Protein AF-A0A371ASP7-F1 (afdb_monomer_lite)

pLDDT: mean 71.36, std 21.71, range [29.47, 98.19]

Radius of gyration: 60.63 Å; chains: 1; bounding box: 135×44×176 Å

Secondary structure (DSSP, 8-state):
-HHHHHHHHHHHHHHHHHSPBGGG-SS-B---HHHHHHHHHHHHHHHHHHHHHHHHHHHHHHHHHHHHHHHHHHHHHHHHHHHHHHHHHHHHHHHHHHHHHHHHHHHHHHHHHHHHHHHHHHHHHHHHHHHHHHHHHHHHHHHHHHHHHHHHHHHHHHHHHHHHHHHHHHHTTSSS-----------------PPP-----------------------HHHHHHHHHHHHHHHHHS-----PPPTT-PPPGGG--HHHHHHHHHHHTS---THHHHHHHHHHHHHHHHHHHH----

Structure (mmCIF, N/CA/C/O backbone):
data_AF-A0A371ASP7-F1
#
_entry.id   AF-A0A371ASP7-F1
#
loop_
_atom_site.group_PDB
_atom_site.id
_atom_site.type_symbol
_atom_site.label_atom_id
_atom_site.label_alt_id
_atom_site.label_comp_id
_atom_site.label_asym_id
_atom_site.label_entity_id
_atom_site.label_seq_id
_atom_site.pdbx_PDB_ins_code
_atom_site.Cartn_x
_atom_site.Cartn_y
_atom_site.Cartn_z
_atom_site.occupancy
_atom_site.B_iso_or_equiv
_atom_site.auth_seq_id
_atom_site.auth_comp_id
_atom_site.auth_asym_id
_atom_site.auth_atom_id
_atom_site.pdbx_PDB_model_num
ATOM 1 N N . MET A 1 1 ? -36.575 -12.597 38.438 1.00 57.78 1 MET A N 1
ATOM 2 C CA . MET A 1 1 ? -35.796 -11.979 39.546 1.00 57.78 1 MET A CA 1
ATOM 3 C C . MET A 1 1 ? -36.357 -10.659 40.090 1.00 57.78 1 MET A C 1
ATOM 5 O O . MET A 1 1 ? -36.317 -10.536 41.307 1.00 57.78 1 MET A O 1
ATOM 9 N N . PRO A 1 2 ? -36.974 -9.731 39.322 1.00 66.88 2 PRO A N 1
ATOM 10 C CA . PRO A 1 2 ? -37.851 -8.714 39.938 1.00 66.88 2 PRO A CA 1
ATOM 11 C C . PRO A 1 2 ? -39.080 -9.347 40.616 1.00 66.88 2 PRO A C 1
ATOM 13 O O . PRO A 1 2 ? -39.590 -8.828 41.601 1.00 66.88 2 PRO A O 1
ATOM 16 N N . GLU A 1 3 ? -39.476 -10.537 40.158 1.00 78.06 3 GLU A N 1
ATOM 17 C CA . GLU A 1 3 ? -40.608 -11.302 40.686 1.00 78.06 3 GLU A CA 1
ATOM 18 C C . GLU A 1 3 ? -40.523 -11.605 42.187 1.00 78.06 3 GLU A C 1
ATOM 20 O O . GLU A 1 3 ? -41.560 -11.633 42.833 1.00 78.06 3 GLU A O 1
ATOM 25 N N . LYS A 1 4 ? -39.334 -11.821 42.776 1.00 83.94 4 LYS A N 1
ATOM 26 C CA . LYS A 1 4 ? -39.216 -12.083 44.227 1.00 83.94 4 LYS A CA 1
ATOM 27 C C . LYS A 1 4 ? -39.553 -10.836 45.046 1.00 83.94 4 LYS A C 1
ATOM 29 O O . LYS A 1 4 ? -40.352 -10.910 45.975 1.00 83.94 4 LYS A O 1
ATOM 34 N N . ILE A 1 5 ? -38.974 -9.692 44.676 1.00 86.69 5 ILE A N 1
ATOM 35 C CA . ILE A 1 5 ? -39.257 -8.398 45.313 1.00 86.69 5 ILE A CA 1
ATOM 36 C C . ILE A 1 5 ? -40.729 -8.033 45.101 1.00 86.69 5 ILE A C 1
ATOM 38 O O . ILE A 1 5 ? -41.408 -7.641 46.045 1.00 86.69 5 ILE A O 1
ATOM 42 N N . GLU A 1 6 ? -41.253 -8.236 43.894 1.00 86.94 6 GLU A N 1
ATOM 43 C CA . GLU A 1 6 ? -42.653 -7.983 43.553 1.00 86.94 6 GLU A CA 1
ATOM 44 C C . GLU A 1 6 ? -43.620 -8.885 44.340 1.00 86.94 6 GLU A C 1
ATOM 46 O O . GLU A 1 6 ? -44.624 -8.413 44.875 1.00 86.94 6 GLU A O 1
ATOM 51 N N . GLN A 1 7 ? -43.303 -10.174 44.486 1.00 88.31 7 GLN A N 1
ATOM 52 C CA . GLN A 1 7 ? -44.078 -11.114 45.300 1.00 88.31 7 GLN A CA 1
ATOM 53 C C . GLN A 1 7 ? -44.066 -10.731 46.783 1.00 88.31 7 GLN A C 1
ATOM 55 O O . GLN A 1 7 ? -45.097 -10.857 47.448 1.00 88.31 7 GLN A O 1
ATOM 60 N N . LEU A 1 8 ? -42.940 -10.238 47.304 1.00 88.56 8 LEU A N 1
ATOM 61 C CA . LEU A 1 8 ? -42.833 -9.750 48.681 1.00 88.56 8 LEU A CA 1
ATOM 62 C C . LEU A 1 8 ? -43.620 -8.455 48.887 1.00 88.56 8 LEU A C 1
ATOM 64 O O . LEU A 1 8 ? -44.383 -8.356 49.846 1.00 88.56 8 LEU A O 1
ATOM 68 N N . LEU A 1 9 ? -43.542 -7.510 47.948 1.00 88.12 9 LEU A N 1
ATOM 69 C CA . LEU A 1 9 ? -44.341 -6.283 47.981 1.00 88.12 9 LEU A CA 1
ATOM 70 C C . LEU A 1 9 ? -45.842 -6.596 47.938 1.00 88.12 9 LEU A C 1
ATOM 72 O O . LEU A 1 9 ? -46.629 -6.033 48.697 1.00 88.12 9 LEU A O 1
ATOM 76 N N . LYS A 1 10 ? -46.238 -7.563 47.104 1.00 89.81 10 LYS A N 1
ATOM 77 C CA . LYS A 1 10 ? -47.616 -8.054 47.021 1.00 89.81 10 LYS A CA 1
ATOM 78 C C . LYS A 1 10 ? -48.064 -8.724 48.320 1.00 89.81 10 LYS A C 1
ATOM 80 O O . LYS A 1 10 ? -49.198 -8.507 48.741 1.00 89.81 10 LYS A O 1
ATOM 85 N N . LYS A 1 11 ? -47.195 -9.496 48.985 1.00 88.06 11 LYS A N 1
ATOM 86 C CA . LYS A 1 11 ? -47.472 -10.065 50.316 1.00 88.06 11 LYS A CA 1
ATOM 87 C C . LYS A 1 11 ? -47.702 -8.970 51.357 1.00 88.06 11 LYS A C 1
ATOM 89 O O . LYS A 1 11 ? -48.696 -9.060 52.068 1.00 88.06 11 LYS A O 1
ATOM 94 N N . ILE A 1 12 ? -46.861 -7.931 51.402 1.00 88.94 12 ILE A N 1
ATOM 95 C CA . ILE A 1 12 ? -47.051 -6.773 52.298 1.00 88.94 12 ILE A CA 1
ATOM 96 C C . ILE A 1 12 ? -48.408 -6.117 52.031 1.00 88.94 12 ILE A C 1
ATOM 98 O O . ILE A 1 12 ? -49.178 -5.871 52.956 1.00 88.94 12 ILE A O 1
ATOM 102 N N . HIS A 1 13 ? -48.738 -5.895 50.758 1.00 88.00 13 HIS A N 1
ATOM 103 C CA . HIS A 1 13 ? -49.989 -5.251 50.370 1.00 88.00 13 HIS A CA 1
ATOM 104 C C . HIS A 1 13 ? -51.225 -6.073 50.773 1.00 88.00 13 HIS A C 1
ATOM 106 O O . HIS A 1 13 ? -52.194 -5.533 51.301 1.00 88.00 13 HIS A O 1
ATOM 112 N N . ILE A 1 14 ? -51.176 -7.396 50.589 1.00 89.38 14 ILE A N 1
ATOM 113 C CA . ILE A 1 14 ? -52.235 -8.313 51.035 1.00 89.38 14 ILE A CA 1
ATOM 114 C C . ILE A 1 14 ? -52.342 -8.326 52.563 1.00 89.38 14 ILE A C 1
ATOM 116 O O . ILE A 1 14 ? -53.444 -8.440 53.095 1.00 89.38 14 ILE A O 1
ATOM 120 N N . LEU A 1 15 ? -51.218 -8.221 53.269 1.00 87.38 15 LEU A N 1
ATOM 121 C CA . LEU A 1 15 ? -51.185 -8.235 54.726 1.00 87.38 15 LEU A CA 1
ATOM 122 C C . LEU A 1 15 ? -51.827 -6.967 55.307 1.00 87.38 15 LEU A C 1
ATOM 124 O O . LEU A 1 15 ? -52.641 -7.076 56.218 1.00 87.38 15 LEU A O 1
ATOM 128 N N . PHE A 1 16 ? -51.574 -5.803 54.702 1.00 86.12 16 PHE A N 1
ATOM 129 C CA . PHE A 1 16 ? -52.271 -4.553 55.032 1.00 86.12 16 PHE A CA 1
ATOM 130 C C . PHE A 1 16 ? -53.762 -4.575 54.672 1.00 86.12 16 PHE A C 1
ATOM 132 O O . PHE A 1 16 ? -54.584 -4.040 55.408 1.00 86.12 16 PHE A O 1
ATOM 139 N N . ALA A 1 17 ? -54.140 -5.231 53.573 1.00 85.25 17 ALA A N 1
ATOM 140 C CA . ALA A 1 17 ? -55.548 -5.370 53.195 1.00 85.25 17 ALA A CA 1
ATOM 141 C C . ALA A 1 17 ? -56.339 -6.312 54.124 1.00 85.25 17 ALA A C 1
ATOM 143 O O . ALA A 1 17 ? -57.562 -6.219 54.198 1.00 85.25 17 ALA A O 1
ATOM 144 N N . LYS A 1 18 ? -55.657 -7.244 54.803 1.00 84.12 18 LYS A N 1
ATOM 145 C CA . LYS A 1 18 ? -56.264 -8.220 55.722 1.00 84.12 18 LYS A CA 1
ATOM 146 C C . LYS A 1 18 ? -56.256 -7.788 57.189 1.00 84.12 18 LYS A C 1
ATOM 148 O O . LYS A 1 18 ? -56.928 -8.432 57.987 1.00 84.12 18 LYS A O 1
ATOM 153 N N . SER A 1 19 ? -55.478 -6.773 57.557 1.00 81.38 19 SER A N 1
ATOM 154 C CA . SER A 1 19 ? -55.403 -6.279 58.934 1.00 81.38 19 SER A CA 1
ATOM 155 C C . SER A 1 19 ? -56.654 -5.503 59.344 1.00 81.38 19 SER A C 1
ATOM 157 O O . SER A 1 19 ? -57.174 -4.698 58.574 1.00 81.38 19 SER A O 1
ATOM 159 N N . ASP A 1 20 ? -57.101 -5.716 60.582 1.00 79.06 20 ASP A N 1
ATOM 160 C CA . ASP A 1 20 ? -58.245 -5.007 61.154 1.00 79.06 20 ASP A CA 1
ATOM 161 C C . ASP A 1 20 ? -57.901 -3.544 61.463 1.00 79.06 20 ASP A C 1
ATOM 163 O O . ASP A 1 20 ? -56.790 -3.212 61.892 1.00 79.06 20 ASP A O 1
ATOM 167 N N . ARG A 1 21 ? -58.887 -2.663 61.275 1.00 79.44 21 ARG A N 1
ATOM 168 C CA . ARG A 1 21 ? -58.763 -1.236 61.592 1.00 79.44 21 ARG A CA 1
ATOM 169 C C . ARG A 1 21 ? -58.718 -1.014 63.100 1.00 79.44 21 ARG A C 1
ATOM 171 O O . ARG A 1 21 ? -59.520 -1.578 63.848 1.00 79.44 21 ARG A O 1
ATOM 178 N N . TYR A 1 22 ? -57.816 -0.151 63.548 1.00 77.88 22 TYR A N 1
ATOM 179 C CA . TYR A 1 22 ? -57.723 0.242 64.947 1.00 77.88 22 TYR A CA 1
ATOM 180 C C . TYR A 1 22 ? -58.855 1.214 65.300 1.00 77.88 22 TYR A C 1
ATOM 182 O O . TYR A 1 22 ? -59.011 2.257 64.673 1.00 77.88 22 TYR A O 1
ATOM 190 N N . MET A 1 23 ? -59.670 0.858 66.299 1.00 69.19 23 MET A N 1
ATOM 191 C CA . MET A 1 23 ? -60.718 1.716 66.878 1.00 69.19 23 MET A CA 1
ATOM 192 C C . MET A 1 23 ? -61.619 2.455 65.862 1.00 69.19 23 MET A C 1
ATOM 194 O O . MET A 1 23 ? -62.024 3.587 66.106 1.00 69.19 23 MET A O 1
ATOM 198 N N . ASN A 1 24 ? -61.972 1.813 64.740 1.00 67.94 24 ASN A N 1
ATOM 199 C CA . ASN A 1 24 ? -62.787 2.396 63.658 1.00 67.94 24 ASN A CA 1
ATOM 200 C C . ASN A 1 24 ? -62.211 3.669 63.001 1.00 67.94 24 ASN A C 1
ATOM 202 O O . ASN A 1 24 ? -62.929 4.327 62.247 1.00 67.94 24 ASN A O 1
ATOM 206 N N . SER A 1 25 ? -60.938 3.993 63.226 1.00 70.00 25 SER A N 1
ATOM 207 C CA . SER A 1 25 ? -60.223 4.985 62.42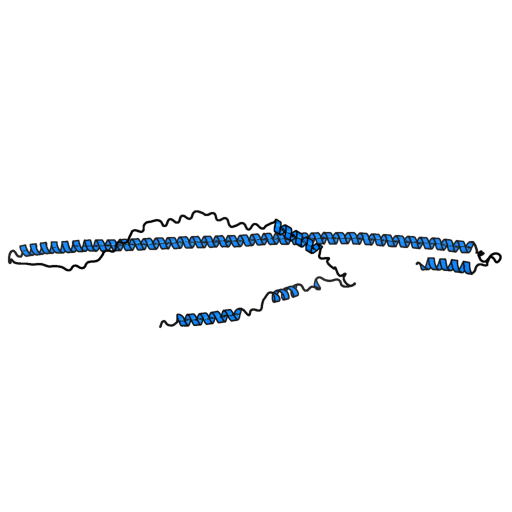4 1.00 70.00 25 SER A CA 1
ATOM 208 C C . SER A 1 25 ? -59.908 4.401 61.048 1.00 70.00 25 SER A C 1
ATOM 210 O O . SER A 1 25 ? -59.568 3.224 60.922 1.00 70.00 25 SER A O 1
ATOM 212 N N . GLU A 1 26 ? -60.044 5.213 60.003 1.00 70.69 26 GLU A N 1
ATOM 213 C CA . GLU A 1 26 ? -59.857 4.769 58.616 1.00 70.69 26 GLU A CA 1
ATOM 214 C C . GLU A 1 26 ? -58.367 4.620 58.240 1.00 70.69 26 GLU A C 1
ATOM 216 O O . GLU A 1 26 ? -58.039 3.817 57.371 1.00 70.69 26 GLU A O 1
ATOM 221 N N . ASP A 1 27 ? -57.470 5.296 58.973 1.00 77.50 27 ASP A N 1
ATOM 222 C CA . ASP A 1 27 ? -56.036 5.405 58.658 1.00 77.50 27 ASP A CA 1
ATOM 223 C C . ASP A 1 27 ? -55.110 4.471 59.468 1.00 77.50 27 ASP A C 1
ATOM 225 O O . ASP A 1 27 ? -53.927 4.343 59.147 1.00 77.50 27 ASP A O 1
ATOM 229 N N . GLU A 1 28 ? -55.604 3.808 60.520 1.00 80.12 28 GLU A N 1
ATOM 230 C CA . GLU A 1 28 ? -54.773 2.998 61.424 1.00 80.12 28 GLU A CA 1
ATOM 231 C C . GLU A 1 28 ? -55.129 1.507 61.346 1.00 80.12 28 GLU A C 1
ATOM 233 O O . GLU A 1 28 ? -56.284 1.114 61.522 1.00 80.12 28 GLU A O 1
ATOM 238 N N . ILE A 1 29 ? -54.122 0.656 61.118 1.00 81.50 29 ILE A N 1
ATOM 239 C CA . ILE A 1 29 ? -54.266 -0.802 60.967 1.00 81.50 29 ILE A CA 1
ATOM 240 C C . ILE A 1 29 ? -53.450 -1.567 62.014 1.00 81.50 29 ILE A C 1
ATOM 242 O O . ILE A 1 29 ? -52.305 -1.225 62.316 1.00 81.50 29 ILE A O 1
ATOM 246 N N . ILE A 1 30 ? -54.032 -2.638 62.558 1.00 82.88 30 ILE A N 1
ATOM 247 C CA . ILE A 1 30 ? -53.376 -3.514 63.534 1.00 82.88 30 ILE A CA 1
ATOM 248 C C . ILE A 1 30 ? -52.713 -4.670 62.792 1.00 82.88 30 ILE A C 1
ATOM 250 O O . ILE A 1 30 ? -53.382 -5.515 62.200 1.00 82.88 30 ILE A O 1
ATOM 254 N N . VAL A 1 31 ? -51.385 -4.740 62.864 1.00 84.81 31 VAL A N 1
ATOM 255 C CA . VAL A 1 31 ? -50.597 -5.758 62.163 1.00 84.81 31 VAL A CA 1
ATOM 256 C C . VAL A 1 31 ? -49.798 -6.614 63.147 1.00 84.81 31 VAL A C 1
ATOM 258 O O . VAL A 1 31 ? -49.255 -6.125 64.140 1.00 84.81 31 VAL A O 1
ATOM 261 N N . SER A 1 32 ? -49.682 -7.913 62.850 1.00 86.19 32 SER A N 1
ATOM 262 C CA . SER A 1 32 ? -48.799 -8.826 63.579 1.00 86.19 32 SER A CA 1
ATOM 263 C C . SER A 1 32 ? -47.340 -8.406 63.413 1.00 86.19 32 SER A C 1
ATOM 265 O O . SER A 1 32 ? -46.755 -8.518 62.334 1.00 86.19 32 SER A O 1
ATOM 267 N N . LYS A 1 33 ? -46.726 -7.965 64.516 1.00 86.31 33 LYS A N 1
ATOM 268 C CA . LYS A 1 33 ? -45.325 -7.527 64.550 1.00 86.31 33 LYS A CA 1
ATOM 269 C C . LYS A 1 33 ? -44.388 -8.575 63.934 1.00 86.31 33 LYS A C 1
ATOM 271 O O . LYS A 1 33 ? -43.585 -8.247 63.073 1.00 86.31 33 LYS A O 1
ATOM 276 N N . LYS A 1 34 ? -44.501 -9.840 64.349 1.00 88.50 34 LYS A N 1
ATOM 277 C CA . LYS A 1 34 ? -43.583 -10.909 63.916 1.00 88.50 34 LYS A CA 1
ATOM 278 C C . LYS A 1 34 ? -43.644 -11.163 62.410 1.00 88.50 34 LYS A C 1
ATOM 280 O O . LYS A 1 34 ? -42.604 -11.289 61.778 1.00 88.50 34 LYS A O 1
ATOM 285 N N . GLU A 1 35 ? -44.850 -11.206 61.857 1.00 85.25 35 GLU A N 1
ATOM 286 C CA . GLU A 1 35 ? -45.075 -11.513 60.443 1.00 85.25 35 GLU A CA 1
ATOM 287 C C . GLU A 1 35 ? -44.604 -10.364 59.542 1.00 85.25 35 GLU A C 1
ATOM 289 O O . GLU A 1 35 ? -43.934 -10.592 58.539 1.00 85.25 35 GLU A O 1
ATOM 294 N N . MET A 1 36 ? -44.849 -9.117 59.960 1.00 87.25 36 MET A N 1
ATOM 295 C CA . MET A 1 36 ? -44.370 -7.935 59.246 1.00 87.25 36 MET A CA 1
ATOM 296 C C . MET A 1 36 ? -42.840 -7.832 59.246 1.00 87.25 36 MET A C 1
ATOM 298 O O . MET A 1 36 ? -42.245 -7.584 58.201 1.00 87.25 36 MET A O 1
ATOM 302 N N . PHE A 1 37 ? -42.191 -8.052 60.397 1.00 89.06 37 PHE A N 1
ATOM 303 C CA . PHE A 1 37 ? -40.726 -8.014 60.482 1.00 89.06 37 PHE A CA 1
ATOM 304 C C . PHE A 1 37 ? -40.068 -9.109 59.637 1.00 89.06 37 PHE A C 1
ATOM 306 O O . PHE A 1 37 ? -39.070 -8.836 58.980 1.00 89.06 37 PHE A O 1
ATOM 313 N N . GLN A 1 38 ? -40.654 -10.307 59.595 1.00 90.69 38 GLN A N 1
ATOM 314 C CA . GLN A 1 38 ? -40.136 -11.407 58.785 1.00 90.69 38 GLN A CA 1
ATOM 315 C C . GLN A 1 38 ? -40.204 -11.100 57.280 1.00 90.69 38 GLN A C 1
ATOM 317 O O . GLN A 1 38 ? -39.237 -11.338 56.562 1.00 90.69 38 GLN A O 1
ATOM 322 N N . ILE A 1 39 ? -41.310 -10.514 56.806 1.00 89.25 39 ILE A N 1
ATOM 323 C CA . ILE A 1 39 ? -41.444 -10.107 55.397 1.00 89.25 39 ILE A CA 1
ATOM 324 C C . ILE A 1 39 ? -40.497 -8.945 55.064 1.00 89.25 39 ILE A C 1
ATOM 326 O O . ILE A 1 39 ? -39.946 -8.904 53.965 1.00 89.25 39 ILE A O 1
ATOM 330 N N . LEU A 1 40 ? -40.275 -8.016 56.000 1.00 88.50 40 LEU A N 1
ATOM 331 C CA . LEU A 1 40 ? -39.314 -6.924 55.815 1.00 88.50 40 LEU A CA 1
ATOM 332 C C . LEU A 1 40 ? -37.872 -7.431 55.699 1.00 88.50 40 LEU A C 1
ATOM 334 O O . LEU A 1 40 ? -37.105 -6.926 54.884 1.00 88.50 40 LEU A O 1
ATOM 338 N N . GLU A 1 41 ? -37.501 -8.413 56.518 1.00 90.88 41 GLU A N 1
ATOM 339 C CA . GLU A 1 41 ? -36.170 -9.021 56.501 1.00 90.88 41 GLU A CA 1
ATOM 340 C C . GLU A 1 41 ? -35.928 -9.787 55.192 1.00 90.88 41 GLU A C 1
ATOM 342 O O . GLU A 1 41 ? -34.886 -9.618 54.555 1.00 90.88 41 GLU A O 1
ATOM 347 N N . GLU A 1 42 ? -36.930 -10.541 54.728 1.00 89.69 42 GLU A N 1
ATOM 348 C CA . GLU A 1 42 ? -36.901 -11.235 53.436 1.00 89.69 42 GLU A CA 1
ATOM 349 C C . GLU A 1 42 ? -36.816 -10.245 52.257 1.00 89.69 42 GLU A C 1
ATOM 351 O O . GLU A 1 42 ? -36.064 -10.467 51.307 1.00 89.69 42 GLU A O 1
ATOM 356 N N . LEU A 1 43 ? -37.524 -9.110 52.340 1.00 90.62 43 LEU A N 1
ATOM 357 C CA . LEU A 1 43 ? -37.439 -8.028 51.355 1.00 90.62 43 LEU A CA 1
ATOM 358 C C . LEU A 1 43 ? -36.045 -7.396 51.324 1.00 90.62 43 LEU A C 1
ATOM 360 O O . LEU A 1 43 ? -35.513 -7.158 50.242 1.00 90.62 43 LEU A O 1
ATOM 364 N N . ASN A 1 44 ? -35.443 -7.149 52.487 1.00 90.81 44 ASN A N 1
ATOM 365 C CA . ASN A 1 44 ? -34.108 -6.567 52.568 1.00 90.81 44 ASN A CA 1
ATOM 366 C C . ASN A 1 44 ? -33.067 -7.487 51.909 1.00 90.81 44 ASN A C 1
ATOM 368 O O . ASN A 1 44 ? -32.265 -7.038 51.093 1.00 90.81 44 ASN A O 1
ATOM 372 N N . TYR A 1 45 ? -33.142 -8.795 52.174 1.00 90.88 45 TYR A N 1
ATOM 373 C CA . TYR A 1 45 ? -32.272 -9.782 51.531 1.00 90.88 45 TYR A CA 1
ATOM 374 C C . TYR A 1 45 ? -32.467 -9.831 50.007 1.00 90.88 45 TYR A C 1
ATOM 376 O O . TYR A 1 45 ? -31.492 -9.839 49.257 1.00 90.88 45 TYR A O 1
ATOM 384 N N . ALA A 1 46 ? -33.718 -9.798 49.537 1.00 89.69 46 ALA A N 1
ATOM 385 C CA . ALA A 1 46 ? -34.022 -9.789 48.108 1.00 89.69 46 ALA A CA 1
ATOM 386 C C . ALA A 1 46 ? -33.498 -8.527 47.393 1.00 89.69 46 ALA A C 1
ATOM 388 O O . ALA A 1 46 ? -33.068 -8.608 46.242 1.00 89.69 46 ALA A O 1
ATOM 389 N N . ILE A 1 47 ? -33.508 -7.370 48.065 1.00 89.38 47 ILE A N 1
ATOM 390 C CA . ILE A 1 47 ? -32.950 -6.121 47.529 1.00 89.38 47 ILE A CA 1
ATOM 391 C C . ILE A 1 47 ? -31.427 -6.220 47.393 1.00 89.38 47 ILE A C 1
ATOM 393 O O . ILE A 1 47 ? -30.903 -5.849 46.342 1.00 89.38 47 ILE A O 1
ATOM 397 N N . TYR A 1 48 ? -30.724 -6.754 48.396 1.00 90.62 48 TYR A N 1
ATOM 398 C CA . TYR A 1 48 ? -29.275 -6.961 48.304 1.00 90.62 48 TYR A CA 1
ATOM 399 C C . TYR A 1 48 ? -28.904 -7.954 47.196 1.00 90.62 48 TYR A C 1
ATOM 401 O O . TYR A 1 48 ? -28.021 -7.662 46.396 1.00 90.62 48 TYR A O 1
ATOM 409 N N . GLU A 1 49 ? -29.633 -9.070 47.067 1.00 89.75 49 GLU A N 1
ATOM 410 C CA . GLU A 1 49 ? -29.417 -10.052 45.991 1.00 89.75 49 GLU A CA 1
ATOM 411 C C . GLU A 1 49 ? -29.584 -9.416 44.594 1.00 89.75 49 GLU A C 1
ATOM 413 O O . GLU A 1 49 ? -28.804 -9.689 43.679 1.00 89.75 49 GLU A O 1
ATOM 418 N N . MET A 1 50 ? -30.574 -8.533 44.419 1.00 88.31 50 MET A N 1
ATOM 419 C CA . MET A 1 50 ? -30.770 -7.796 43.166 1.00 88.31 50 MET A CA 1
ATOM 420 C C . MET A 1 50 ? -29.651 -6.778 42.912 1.00 88.31 50 MET A C 1
ATOM 422 O O . MET A 1 50 ? -29.211 -6.628 41.770 1.00 88.31 50 MET A O 1
ATOM 426 N N . MET A 1 51 ? -29.209 -6.068 43.953 1.00 89.56 51 MET A N 1
ATOM 427 C CA . MET A 1 51 ? -28.160 -5.057 43.839 1.00 89.56 51 MET A CA 1
ATOM 428 C C . MET A 1 51 ? -26.826 -5.687 43.427 1.00 89.56 51 MET A C 1
ATOM 430 O O . MET A 1 51 ? -26.220 -5.217 42.466 1.00 89.56 51 MET A O 1
ATOM 434 N N . ASP A 1 52 ? -26.443 -6.801 44.055 1.00 90.25 52 ASP A N 1
ATOM 435 C CA . ASP A 1 52 ? -25.236 -7.558 43.706 1.00 90.25 52 ASP A CA 1
ATOM 436 C C . ASP A 1 52 ? -25.280 -8.038 42.249 1.00 90.25 52 ASP A C 1
ATOM 438 O O . ASP A 1 52 ? -24.314 -7.898 41.501 1.00 90.25 52 ASP A O 1
ATOM 442 N N . GLN A 1 53 ? -26.417 -8.570 41.787 1.00 86.69 53 GLN A N 1
ATOM 443 C CA . GLN A 1 53 ? -26.554 -9.018 40.396 1.00 86.69 53 GLN A CA 1
ATOM 444 C C . GLN A 1 53 ? -26.466 -7.866 39.391 1.00 86.69 53 GLN A C 1
ATOM 446 O O . GLN A 1 53 ? -25.891 -8.027 38.307 1.00 86.69 53 GLN A O 1
ATOM 451 N N . TYR A 1 54 ? -27.036 -6.710 39.730 1.00 89.94 54 TYR A N 1
ATOM 452 C CA . TYR A 1 54 ? -26.935 -5.514 38.904 1.00 89.94 54 TYR A CA 1
ATOM 453 C C . TYR A 1 54 ? -25.488 -5.022 38.826 1.00 89.94 54 TYR A C 1
ATOM 455 O O . TYR A 1 54 ? -25.002 -4.759 37.726 1.00 89.94 54 TYR A O 1
ATOM 463 N N . GLU A 1 55 ? -24.779 -4.973 39.955 1.00 90.56 55 GLU A N 1
ATOM 464 C CA . GLU A 1 55 ? -23.362 -4.610 39.999 1.00 90.56 55 GLU A CA 1
ATOM 465 C C . GLU A 1 55 ? -22.517 -5.585 39.169 1.00 90.56 55 GLU A C 1
ATOM 467 O O . GLU A 1 55 ? -21.772 -5.158 38.289 1.00 90.56 55 GLU A O 1
ATOM 472 N N . MET A 1 56 ? -22.726 -6.895 39.324 1.00 89.25 56 MET A N 1
ATOM 473 C CA . MET A 1 56 ? -22.037 -7.915 38.526 1.00 89.25 56 MET A CA 1
ATOM 474 C C . MET A 1 56 ? -22.307 -7.777 37.024 1.00 89.25 56 MET A C 1
ATOM 476 O O . MET A 1 56 ? -21.392 -7.910 36.207 1.00 89.25 56 MET A O 1
ATOM 480 N N . THR A 1 57 ? -23.550 -7.479 36.639 1.00 90.31 57 THR A N 1
ATOM 481 C CA . THR A 1 57 ? -23.917 -7.262 35.232 1.00 90.31 57 THR A CA 1
ATOM 482 C C . THR A 1 57 ? -23.254 -6.004 34.680 1.00 90.31 57 THR A C 1
ATOM 484 O O . THR A 1 57 ? -22.758 -6.017 33.551 1.00 90.31 57 THR A O 1
ATOM 487 N N . GLN A 1 58 ? -23.201 -4.927 35.467 1.00 92.19 58 GLN A N 1
ATOM 488 C CA . GLN A 1 58 ? -22.563 -3.683 35.049 1.00 92.19 58 GLN A CA 1
ATOM 489 C C . GLN A 1 58 ? -21.049 -3.826 34.932 1.00 92.19 58 GLN A C 1
ATOM 491 O O . GLN A 1 58 ? -20.499 -3.438 33.906 1.00 92.19 58 GLN A O 1
ATOM 496 N N . VAL A 1 59 ? -20.393 -4.478 35.892 1.00 92.25 59 VAL A N 1
ATOM 497 C CA . VAL A 1 59 ? -18.956 -4.780 35.823 1.00 92.25 59 VAL A CA 1
ATOM 498 C C . VAL A 1 59 ? -18.646 -5.661 34.611 1.00 92.25 59 VAL A C 1
ATOM 500 O O . VAL A 1 59 ? -17.693 -5.402 33.876 1.00 92.25 59 VAL A O 1
ATOM 503 N N . SER A 1 60 ? -19.471 -6.679 34.342 1.00 92.75 60 SER A N 1
ATOM 504 C CA . SER A 1 60 ? -19.315 -7.520 33.150 1.00 92.75 60 SER A CA 1
ATOM 505 C C . SER A 1 60 ? -19.471 -6.714 31.859 1.00 92.75 60 SER A C 1
ATOM 507 O O . SER A 1 60 ? -18.707 -6.906 30.912 1.00 92.75 60 SER A O 1
ATOM 509 N N . LYS A 1 61 ? -20.453 -5.809 31.807 1.00 95.25 61 LYS A N 1
ATOM 510 C CA . LYS A 1 61 ? -20.695 -4.943 30.650 1.00 95.25 61 LYS A CA 1
ATOM 511 C C . LYS A 1 61 ? -19.552 -3.953 30.437 1.00 95.25 61 LYS A C 1
ATOM 513 O O . LYS A 1 61 ? -19.126 -3.760 29.303 1.00 95.25 61 LYS A O 1
ATOM 518 N N . GLU A 1 62 ? -19.047 -3.346 31.504 1.00 95.19 62 GLU A N 1
ATOM 519 C CA . GLU A 1 62 ? -17.926 -2.410 31.456 1.00 95.19 62 GLU A CA 1
ATOM 520 C C . GLU A 1 62 ? -16.644 -3.109 31.003 1.00 95.19 62 GLU A C 1
ATOM 522 O O . GLU A 1 62 ? -15.966 -2.627 30.097 1.00 95.19 62 GLU A O 1
ATOM 527 N N . LYS A 1 63 ? -16.373 -4.310 31.525 1.00 95.81 63 LYS A N 1
ATOM 528 C CA . LYS A 1 63 ? -15.254 -5.143 31.075 1.00 95.81 63 LYS A CA 1
ATOM 529 C C . LYS A 1 63 ? -15.366 -5.509 29.593 1.00 95.81 63 LYS A C 1
ATOM 531 O O . LYS A 1 63 ? -14.373 -5.428 28.874 1.00 95.81 63 LYS A O 1
ATOM 536 N N . ALA A 1 64 ? -16.558 -5.886 29.131 1.00 95.06 64 ALA A N 1
ATOM 537 C CA . ALA A 1 64 ? -16.794 -6.183 27.721 1.00 95.06 64 ALA A CA 1
ATOM 538 C C . ALA A 1 64 ? -16.585 -4.941 26.840 1.00 95.06 64 ALA A C 1
ATOM 540 O O . ALA A 1 64 ? -15.922 -5.030 25.810 1.00 95.06 64 ALA A O 1
ATOM 541 N N . LYS A 1 65 ? -17.077 -3.772 27.269 1.00 95.56 65 LYS A N 1
ATOM 542 C CA . LYS A 1 65 ? -16.880 -2.502 26.558 1.00 95.56 65 LYS A CA 1
ATOM 543 C C . LYS A 1 65 ? -15.400 -2.139 26.454 1.00 95.56 65 LYS A C 1
ATOM 545 O O . LYS A 1 65 ? -14.937 -1.846 25.359 1.00 95.56 65 LYS A O 1
ATOM 550 N N . ALA A 1 66 ? -14.655 -2.238 27.553 1.00 95.44 66 ALA A N 1
ATOM 551 C CA . ALA A 1 66 ? -13.221 -1.963 27.568 1.00 95.44 66 ALA A CA 1
ATOM 552 C C . ALA A 1 66 ? -12.436 -2.918 26.653 1.00 95.44 66 ALA A C 1
ATOM 554 O O . ALA A 1 66 ? -11.502 -2.507 25.967 1.00 95.44 66 ALA A O 1
ATOM 555 N N . GLN A 1 67 ? -12.822 -4.197 26.607 1.00 95.56 67 GLN A N 1
ATOM 556 C CA . GLN A 1 67 ? -12.202 -5.154 25.694 1.00 95.56 67 GLN A CA 1
ATOM 557 C C . GLN A 1 67 ? -12.517 -4.826 24.229 1.00 95.56 67 GLN A C 1
ATOM 559 O O . GLN A 1 67 ? -11.603 -4.820 23.409 1.00 95.56 67 GLN A O 1
ATOM 564 N N . MET A 1 68 ? -13.770 -4.495 23.912 1.00 94.19 68 MET A N 1
ATOM 565 C CA . MET A 1 68 ? -14.159 -4.078 22.563 1.00 94.19 68 MET A CA 1
ATOM 566 C C . MET A 1 68 ? -13.443 -2.800 22.120 1.00 94.19 68 MET A C 1
ATOM 568 O O . MET A 1 68 ? -13.029 -2.705 20.968 1.00 94.19 68 MET A O 1
ATOM 572 N N . GLU A 1 69 ? -13.269 -1.827 23.016 1.00 95.94 69 GLU A N 1
ATOM 573 C CA . GLU A 1 69 ? -12.514 -0.600 22.732 1.00 95.94 69 GLU A CA 1
ATOM 574 C C . GLU A 1 69 ? -11.055 -0.927 22.404 1.00 95.94 69 GLU A C 1
ATOM 576 O O . GLU A 1 69 ? -10.563 -0.528 21.351 1.00 95.94 69 GLU A O 1
ATOM 581 N N . LYS A 1 70 ? -10.400 -1.762 23.219 1.00 96.81 70 LYS A N 1
ATOM 582 C CA . LYS A 1 70 ? -9.024 -2.210 22.964 1.00 96.81 70 LYS A CA 1
ATOM 583 C C . LYS A 1 70 ? -8.886 -2.989 21.651 1.00 96.81 70 LYS A C 1
ATOM 585 O O . LYS A 1 70 ? -7.912 -2.817 20.923 1.00 96.81 70 LYS A O 1
ATOM 590 N N . GLU A 1 71 ? -9.829 -3.877 21.349 1.00 96.69 71 GLU A N 1
ATOM 591 C CA . GLU A 1 71 ? -9.845 -4.615 20.081 1.00 96.69 71 GLU A CA 1
ATOM 592 C C . GLU A 1 71 ? -10.038 -3.665 18.894 1.00 96.69 71 GLU A C 1
ATOM 594 O O . GLU A 1 71 ? -9.330 -3.789 17.897 1.00 96.69 71 GLU A O 1
ATOM 599 N N . THR A 1 72 ? -10.910 -2.666 19.029 1.00 96.69 72 THR A N 1
ATOM 600 C CA . THR A 1 72 ? -11.132 -1.639 18.002 1.00 96.69 72 THR A CA 1
ATOM 601 C C . THR A 1 72 ? -9.874 -0.806 17.765 1.00 96.69 72 THR A C 1
ATOM 603 O O . THR A 1 72 ? -9.480 -0.613 16.617 1.00 96.69 72 THR A O 1
ATOM 606 N N . GLU A 1 73 ? -9.195 -0.364 18.824 1.00 96.50 73 GLU A N 1
ATOM 607 C CA . GLU A 1 73 ? -7.925 0.366 18.718 1.00 96.50 73 GLU A CA 1
ATOM 608 C C . GLU A 1 73 ? -6.851 -0.460 18.003 1.00 96.50 73 GLU A C 1
ATOM 610 O O . GLU A 1 73 ? -6.159 0.051 17.122 1.00 96.50 73 GLU A O 1
ATOM 615 N N . ASN A 1 74 ? -6.755 -1.756 18.313 1.00 97.12 74 ASN A N 1
ATOM 616 C CA . ASN A 1 74 ? -5.826 -2.655 17.631 1.00 97.12 74 ASN A CA 1
ATOM 617 C C . ASN A 1 74 ? -6.172 -2.822 16.146 1.00 97.12 74 ASN A C 1
ATOM 619 O O . ASN A 1 74 ? -5.269 -2.849 15.311 1.00 97.12 74 ASN A O 1
ATOM 623 N N . ILE A 1 75 ? -7.460 -2.926 15.803 1.00 96.81 75 ILE A N 1
ATOM 624 C CA . ILE A 1 75 ? -7.910 -3.014 14.407 1.00 96.81 75 ILE A CA 1
ATOM 625 C C . ILE A 1 75 ? -7.522 -1.742 13.653 1.00 96.81 75 ILE A C 1
ATOM 627 O O . ILE A 1 75 ? -6.942 -1.835 12.574 1.00 96.81 75 ILE A O 1
ATOM 631 N N . VAL A 1 76 ? -7.775 -0.565 14.230 1.00 97.56 76 VAL A N 1
ATOM 632 C CA . VAL A 1 76 ? -7.414 0.721 13.617 1.00 97.56 76 VAL A CA 1
ATOM 633 C C . VAL A 1 76 ? -5.899 0.841 13.450 1.00 97.56 76 VAL A C 1
ATOM 635 O O . VAL A 1 76 ? -5.431 1.219 12.379 1.00 97.56 76 VAL A O 1
ATOM 638 N N . ALA A 1 77 ? -5.115 0.469 14.463 1.00 96.81 77 ALA A N 1
ATOM 639 C CA . ALA A 1 77 ? -3.657 0.502 14.384 1.00 96.81 77 ALA A CA 1
ATOM 640 C C . ALA A 1 77 ? -3.112 -0.443 13.300 1.00 96.81 77 ALA A C 1
ATOM 642 O O . ALA A 1 77 ? -2.235 -0.058 12.526 1.00 96.81 77 ALA A O 1
ATOM 643 N N . ASN A 1 78 ? -3.657 -1.658 13.201 1.00 97.69 78 ASN A N 1
ATOM 644 C CA . ASN A 1 78 ? -3.271 -2.620 12.171 1.00 97.69 78 ASN A CA 1
ATOM 645 C C . ASN A 1 78 ? -3.674 -2.152 10.768 1.00 97.69 78 ASN A C 1
ATOM 647 O O . ASN A 1 78 ? -2.883 -2.288 9.838 1.00 97.69 78 ASN A O 1
ATOM 651 N N . ALA A 1 79 ? -4.869 -1.576 10.616 1.00 97.94 79 ALA A N 1
ATOM 652 C CA . ALA A 1 79 ? -5.326 -1.012 9.350 1.00 97.94 79 ALA A CA 1
ATOM 653 C C . ALA A 1 79 ? -4.435 0.157 8.906 1.00 97.94 79 ALA A C 1
ATOM 655 O O . ALA A 1 79 ? -4.012 0.195 7.753 1.00 97.94 79 ALA A O 1
ATOM 656 N N . ASN A 1 80 ? -4.075 1.054 9.830 1.00 96.00 80 ASN A N 1
ATOM 657 C CA . ASN A 1 80 ? -3.157 2.158 9.553 1.00 96.00 80 ASN A CA 1
ATOM 658 C C . ASN A 1 80 ? -1.784 1.647 9.116 1.00 96.00 80 ASN A C 1
ATOM 660 O O . ASN A 1 80 ? -1.274 2.078 8.087 1.00 96.00 80 ASN A O 1
ATOM 664 N N . LYS A 1 81 ? -1.223 0.671 9.836 1.00 97.12 81 LYS A N 1
ATOM 665 C CA . LYS A 1 81 ? 0.047 0.051 9.449 1.00 97.12 81 LYS A CA 1
ATOM 666 C C . LYS A 1 81 ? -0.033 -0.593 8.061 1.00 97.12 81 LYS A C 1
ATOM 668 O O . LYS A 1 81 ? 0.851 -0.389 7.241 1.00 97.12 81 LYS A O 1
ATOM 673 N N . SER A 1 82 ? -1.107 -1.329 7.773 1.00 97.00 82 SER A N 1
ATOM 674 C CA . SER A 1 82 ? -1.302 -1.942 6.455 1.00 97.00 82 SER A CA 1
ATOM 675 C C . SER A 1 82 ? -1.411 -0.894 5.344 1.00 97.00 82 SER A C 1
ATOM 677 O O . SER A 1 82 ? -0.906 -1.119 4.247 1.00 97.00 82 SER A O 1
ATOM 679 N N . ALA A 1 83 ? -2.059 0.243 5.605 1.00 97.81 83 ALA A N 1
ATOM 680 C CA . ALA A 1 83 ? -2.150 1.342 4.649 1.00 97.81 83 ALA A CA 1
ATOM 681 C C . ALA A 1 83 ? -0.780 1.998 4.406 1.00 97.81 83 ALA A C 1
ATOM 683 O O . ALA A 1 83 ? -0.436 2.296 3.262 1.00 97.81 83 ALA A O 1
ATOM 684 N N . GLU A 1 84 ? 0.020 2.176 5.459 1.00 96.44 84 GLU A N 1
ATOM 685 C CA . GLU A 1 84 ? 1.397 2.668 5.359 1.00 96.44 84 GLU A CA 1
ATOM 686 C C . GLU A 1 84 ? 2.291 1.713 4.560 1.00 96.44 84 GLU A C 1
ATOM 688 O O . GLU A 1 84 ? 3.033 2.166 3.689 1.00 96.44 84 GLU A O 1
ATOM 693 N N . ASP A 1 85 ? 2.176 0.403 4.791 1.00 97.56 85 ASP A N 1
ATOM 694 C CA . ASP A 1 85 ? 2.939 -0.620 4.070 1.00 97.56 85 ASP A CA 1
ATOM 695 C C . ASP A 1 85 ? 2.588 -0.627 2.569 1.00 97.56 85 ASP A C 1
ATOM 697 O O . ASP A 1 85 ? 3.484 -0.633 1.719 1.00 97.56 85 ASP A O 1
ATOM 701 N N . ILE A 1 86 ? 1.296 -0.552 2.219 1.00 96.75 86 ILE A N 1
ATOM 702 C CA . ILE A 1 86 ? 0.841 -0.445 0.820 1.00 96.75 86 ILE A CA 1
ATOM 703 C C . ILE A 1 86 ? 1.363 0.847 0.182 1.00 96.75 86 ILE A C 1
ATOM 705 O O . ILE A 1 86 ? 1.849 0.837 -0.953 1.00 96.75 86 ILE A O 1
ATOM 709 N N . TYR A 1 87 ? 1.305 1.964 0.908 1.00 97.44 87 TYR A N 1
ATOM 710 C CA . TYR A 1 87 ? 1.812 3.241 0.419 1.00 97.44 87 TYR A CA 1
ATOM 711 C C . TYR A 1 87 ? 3.325 3.189 0.170 1.00 97.44 87 TYR A C 1
ATOM 713 O O . TYR A 1 87 ? 3.786 3.582 -0.905 1.00 97.44 87 TYR A O 1
ATOM 721 N N . ALA A 1 88 ? 4.098 2.638 1.105 1.00 98.19 88 ALA A N 1
ATOM 722 C CA . ALA A 1 88 ? 5.533 2.439 0.939 1.00 98.19 88 ALA A CA 1
ATOM 723 C C . ALA A 1 88 ? 5.838 1.560 -0.283 1.00 98.19 88 ALA A C 1
ATOM 725 O O . ALA A 1 88 ? 6.667 1.937 -1.113 1.00 98.19 88 ALA A O 1
ATOM 726 N N . ALA A 1 89 ? 5.113 0.449 -0.455 1.00 97.69 89 ALA A N 1
ATOM 727 C CA . ALA A 1 89 ? 5.251 -0.420 -1.620 1.00 97.69 89 ALA A CA 1
ATOM 728 C C . ALA A 1 89 ? 4.961 0.323 -2.936 1.00 97.69 89 ALA A C 1
ATOM 730 O O . ALA A 1 89 ? 5.709 0.169 -3.901 1.00 97.69 89 ALA A O 1
ATOM 731 N N . SER A 1 90 ? 3.932 1.177 -2.972 1.00 96.81 90 SER A N 1
ATOM 732 C CA . SER A 1 90 ? 3.587 1.965 -4.164 1.00 96.81 90 SER A CA 1
ATOM 733 C C . SER A 1 90 ? 4.672 2.981 -4.544 1.00 96.81 90 SER A C 1
ATOM 735 O O . SER A 1 90 ? 4.985 3.142 -5.727 1.00 96.81 90 SER A O 1
ATOM 737 N N . ILE A 1 91 ? 5.306 3.616 -3.551 1.00 96.81 91 ILE A N 1
ATOM 738 C CA . ILE A 1 91 ? 6.431 4.530 -3.777 1.00 96.81 91 ILE A CA 1
ATOM 739 C C . ILE A 1 91 ? 7.639 3.755 -4.284 1.00 96.81 91 ILE A C 1
ATOM 741 O O . ILE A 1 91 ? 8.236 4.152 -5.280 1.00 96.81 91 ILE A O 1
ATOM 745 N N . MET A 1 92 ? 7.992 2.649 -3.627 1.00 96.06 92 MET A N 1
ATOM 746 C CA . MET A 1 92 ? 9.127 1.820 -4.037 1.00 96.06 92 MET A CA 1
ATOM 747 C C . MET A 1 92 ? 8.934 1.276 -5.453 1.00 96.06 92 MET A C 1
ATOM 749 O O . MET A 1 92 ? 9.872 1.268 -6.247 1.00 96.06 92 MET A O 1
ATOM 753 N N . TYR A 1 93 ? 7.714 0.854 -5.793 1.00 97.62 93 TYR A N 1
ATOM 754 C CA . TYR A 1 93 ? 7.372 0.440 -7.148 1.00 97.62 93 TYR A CA 1
ATOM 755 C C . TYR A 1 93 ? 7.562 1.587 -8.141 1.00 97.62 93 TYR A C 1
ATOM 757 O O . TYR A 1 93 ? 8.236 1.414 -9.152 1.00 97.62 93 TYR A O 1
ATOM 765 N N . SER A 1 94 ? 7.034 2.771 -7.828 1.00 97.12 94 SER A N 1
ATOM 766 C CA . SER A 1 94 ? 7.161 3.947 -8.692 1.00 97.12 94 SER A CA 1
ATOM 767 C C . SER A 1 94 ? 8.625 4.350 -8.901 1.00 97.12 94 SER A C 1
ATOM 769 O O . SER A 1 94 ? 9.024 4.631 -10.028 1.00 97.12 94 SER A O 1
ATOM 771 N N . ASP A 1 95 ? 9.448 4.318 -7.852 1.00 97.12 95 ASP A N 1
ATOM 772 C CA . ASP A 1 95 ? 10.887 4.596 -7.936 1.00 97.12 95 ASP A CA 1
ATOM 773 C C . ASP A 1 95 ? 11.617 3.568 -8.816 1.00 97.12 95 ASP A C 1
ATOM 775 O O . ASP A 1 95 ? 12.380 3.928 -9.718 1.00 97.12 95 ASP A O 1
ATOM 779 N N . ASN A 1 96 ? 11.308 2.280 -8.635 1.00 97.06 96 ASN A N 1
ATOM 780 C CA . ASN A 1 96 ? 11.854 1.216 -9.474 1.00 97.06 96 ASN A CA 1
ATOM 781 C C . ASN A 1 96 ? 11.462 1.396 -10.949 1.00 97.06 96 ASN A C 1
ATOM 783 O O . ASN A 1 96 ? 12.326 1.294 -11.820 1.00 97.06 96 ASN A O 1
ATOM 787 N N . MET A 1 97 ? 10.202 1.727 -11.241 1.00 97.75 97 MET A N 1
ATOM 788 C CA . MET A 1 97 ? 9.737 1.981 -12.609 1.00 97.75 97 MET A CA 1
ATOM 789 C C . MET A 1 97 ? 10.421 3.202 -13.231 1.00 97.75 97 MET A C 1
ATOM 791 O O . MET A 1 97 ? 10.852 3.148 -14.381 1.00 97.75 97 MET A O 1
ATOM 795 N N . LEU A 1 98 ? 10.600 4.291 -12.477 1.00 96.88 98 LEU A N 1
ATOM 796 C CA . LEU A 1 98 ? 11.350 5.459 -12.951 1.00 96.88 98 LEU A CA 1
ATOM 797 C C . LEU A 1 98 ? 12.813 5.108 -13.257 1.00 96.88 98 LEU A C 1
ATOM 799 O O . LEU A 1 98 ? 13.370 5.566 -14.258 1.00 96.88 98 LEU A O 1
ATOM 803 N N . SER A 1 99 ? 13.431 4.259 -12.436 1.00 97.25 99 SER A N 1
ATOM 804 C CA . SER A 1 99 ? 14.781 3.742 -12.674 1.00 97.25 99 SER A CA 1
ATOM 805 C C . SER A 1 99 ? 14.857 2.881 -13.941 1.00 97.25 99 SER A C 1
ATOM 807 O O . SER A 1 99 ? 15.799 3.012 -14.728 1.00 97.25 99 SER A O 1
ATOM 809 N N . GLU A 1 100 ? 13.857 2.037 -14.192 1.00 97.44 100 GLU A N 1
ATOM 810 C CA . GLU A 1 100 ? 13.754 1.256 -15.429 1.00 97.44 100 GLU A CA 1
ATOM 811 C C . GLU A 1 100 ? 13.575 2.144 -16.661 1.00 97.44 100 GLU A C 1
ATOM 813 O O . GLU A 1 100 ? 14.326 2.001 -17.628 1.00 97.44 100 GLU A O 1
ATOM 818 N N . VAL A 1 101 ? 12.667 3.122 -16.608 1.00 97.00 101 VAL A N 1
ATOM 819 C CA . VAL A 1 101 ? 12.479 4.105 -17.685 1.00 97.00 101 VAL A CA 1
ATOM 820 C C . VAL A 1 101 ? 13.784 4.845 -17.966 1.00 97.00 101 VAL A C 1
ATOM 822 O O . VAL A 1 101 ? 14.192 4.957 -19.123 1.00 97.00 101 VAL A O 1
ATOM 825 N N . LYS A 1 102 ? 14.503 5.280 -16.925 1.00 96.69 102 LYS A N 1
ATOM 826 C CA . LYS A 1 102 ? 15.819 5.914 -17.075 1.00 96.69 102 LYS A CA 1
ATOM 827 C C . LYS A 1 102 ? 16.809 5.005 -17.807 1.00 96.69 102 LYS A C 1
ATOM 829 O O . LYS A 1 102 ? 17.511 5.476 -18.700 1.00 96.69 102 LYS A O 1
ATOM 834 N N . LYS A 1 103 ? 16.873 3.714 -17.461 1.00 97.69 103 LYS A N 1
ATOM 835 C CA . LYS A 1 103 ? 17.744 2.744 -18.151 1.00 97.69 103 LYS A CA 1
ATOM 836 C C . LYS A 1 103 ? 17.365 2.593 -19.622 1.00 97.69 103 LYS A C 1
ATOM 838 O O . LYS A 1 103 ? 18.257 2.582 -20.466 1.00 97.69 103 LYS A O 1
ATOM 843 N N . VAL A 1 104 ? 16.070 2.508 -19.936 1.00 97.69 104 VAL A N 1
ATOM 844 C CA . VAL A 1 104 ? 15.585 2.415 -21.322 1.00 97.69 104 VAL A CA 1
ATOM 845 C C . VAL A 1 104 ? 15.980 3.658 -22.112 1.00 97.69 104 VAL A C 1
ATOM 847 O O . VAL A 1 104 ? 16.585 3.526 -23.173 1.00 97.69 104 VAL A O 1
ATOM 850 N N . VAL A 1 105 ? 15.709 4.853 -21.582 1.00 97.19 105 VAL A N 1
ATOM 851 C CA . VAL A 1 105 ? 16.065 6.125 -22.230 1.00 97.19 105 VAL A CA 1
ATOM 852 C C . VAL A 1 105 ? 17.571 6.212 -22.458 1.00 97.19 105 VAL A C 1
ATOM 854 O O . VAL A 1 105 ? 17.999 6.506 -23.571 1.00 97.19 105 VAL A O 1
ATOM 857 N N . GLN A 1 106 ? 18.384 5.880 -21.454 1.00 97.31 106 GLN A N 1
ATOM 858 C CA . GLN A 1 106 ? 19.838 5.874 -21.609 1.00 97.31 106 GLN A CA 1
ATOM 859 C C . GLN A 1 106 ? 20.301 4.862 -22.666 1.00 97.31 106 GLN A C 1
ATOM 861 O O . GLN A 1 106 ? 21.194 5.158 -23.457 1.00 97.31 106 GLN A O 1
ATOM 866 N N . GLY A 1 107 ? 19.674 3.685 -22.719 1.00 97.38 107 GLY A N 1
ATOM 867 C CA . GLY A 1 107 ? 19.927 2.694 -23.762 1.00 97.38 107 GLY A CA 1
ATOM 868 C C . GLY A 1 107 ? 19.606 3.220 -25.163 1.00 97.38 107 GLY A C 1
ATOM 869 O O . GLY A 1 107 ? 20.384 2.994 -26.085 1.00 97.38 107 GLY A O 1
ATOM 870 N N . GLN A 1 108 ? 18.507 3.964 -25.327 1.00 97.19 108 GLN A N 1
ATOM 871 C CA . GLN A 1 108 ? 18.168 4.603 -26.604 1.00 97.19 108 GLN A CA 1
ATOM 872 C C . GLN A 1 108 ? 19.156 5.715 -26.974 1.00 97.19 108 GLN A C 1
ATOM 874 O O . GLN A 1 108 ? 19.580 5.782 -28.124 1.00 97.19 108 GLN A O 1
ATOM 879 N N . ILE A 1 109 ? 19.577 6.540 -26.009 1.00 96.00 109 ILE A N 1
ATOM 880 C CA . ILE A 1 109 ? 20.604 7.573 -26.226 1.00 96.00 109 ILE A CA 1
ATOM 881 C C . ILE A 1 109 ? 21.894 6.937 -26.754 1.00 96.00 109 ILE A C 1
ATOM 883 O O . ILE A 1 109 ? 22.449 7.405 -27.745 1.00 96.00 109 ILE A O 1
ATOM 887 N N . ASN A 1 110 ? 22.341 5.840 -26.139 1.00 96.69 110 ASN A N 1
ATOM 888 C CA . ASN A 1 110 ? 23.552 5.146 -26.570 1.00 96.69 110 ASN A CA 1
ATOM 889 C C . ASN A 1 110 ? 23.408 4.575 -27.993 1.00 96.69 110 ASN A C 1
ATOM 891 O O . ASN A 1 110 ? 24.318 4.737 -28.796 1.00 96.69 110 ASN A O 1
ATOM 895 N N . ARG A 1 111 ? 22.253 3.986 -28.340 1.00 96.50 111 ARG A N 1
ATOM 896 C CA . ARG A 1 111 ? 21.985 3.485 -29.703 1.00 96.50 111 ARG A CA 1
ATOM 897 C C . ARG A 1 111 ? 22.010 4.589 -30.756 1.00 96.50 111 ARG A C 1
ATOM 899 O O . ARG A 1 111 ? 22.564 4.396 -31.830 1.00 96.50 111 ARG A O 1
ATOM 906 N N . ILE A 1 112 ? 21.428 5.749 -30.451 1.00 96.56 112 ILE A N 1
ATOM 907 C CA . ILE A 1 112 ? 21.480 6.915 -31.346 1.00 96.56 112 ILE A CA 1
ATOM 908 C C . ILE A 1 112 ? 22.929 7.360 -31.544 1.00 96.56 112 ILE A C 1
ATOM 910 O O . ILE A 1 112 ? 23.322 7.695 -32.657 1.00 96.56 112 ILE A O 1
ATOM 914 N N . HIS A 1 113 ? 23.730 7.349 -30.478 1.00 96.81 113 HIS A N 1
ATOM 915 C CA . HIS A 1 113 ? 25.140 7.704 -30.565 1.00 96.81 113 HIS A CA 1
ATOM 916 C C . HIS A 1 113 ? 25.933 6.714 -31.432 1.00 96.81 113 HIS A C 1
ATOM 918 O O . HIS A 1 113 ? 26.727 7.139 -32.263 1.00 96.81 113 HIS A O 1
ATOM 924 N N . GLU A 1 114 ? 25.684 5.410 -31.290 1.00 96.44 114 GLU A N 1
ATOM 925 C CA . GLU A 1 114 ? 26.282 4.372 -32.141 1.00 96.44 114 GLU A CA 1
ATOM 926 C C . GLU A 1 114 ? 25.924 4.564 -33.623 1.00 96.44 114 GLU A C 1
ATOM 928 O O . GLU A 1 114 ? 26.812 4.544 -34.476 1.00 96.44 114 GLU A O 1
ATOM 933 N N . GLU A 1 115 ? 24.649 4.815 -33.934 1.00 95.38 115 GLU A N 1
ATOM 934 C CA . GLU A 1 115 ? 24.197 5.068 -35.308 1.00 95.38 115 GLU A CA 1
ATOM 935 C C . GLU A 1 115 ? 24.808 6.356 -35.880 1.00 95.38 115 GLU A C 1
ATOM 937 O O . GLU A 1 115 ? 25.208 6.402 -37.042 1.00 95.38 115 GLU A O 1
ATOM 942 N N . TYR A 1 116 ? 24.937 7.399 -35.056 1.00 96.38 116 TYR A N 1
ATOM 943 C CA . TYR A 1 116 ? 25.588 8.645 -35.452 1.00 96.38 116 TYR A CA 1
ATOM 944 C C . TYR A 1 116 ? 27.061 8.426 -35.823 1.00 96.38 116 TYR A C 1
ATOM 946 O O . TYR A 1 116 ? 27.495 8.894 -36.872 1.00 96.38 116 TYR A O 1
ATOM 954 N N . HIS A 1 117 ? 27.813 7.666 -35.019 1.00 95.88 117 HIS A N 1
ATOM 955 C CA . HIS A 1 117 ? 29.208 7.318 -35.328 1.00 95.88 117 HIS A CA 1
ATOM 956 C C . HIS A 1 117 ? 29.335 6.491 -36.607 1.00 95.88 117 HIS A C 1
ATOM 958 O O . HIS A 1 117 ? 30.254 6.693 -37.403 1.00 95.88 117 HIS A O 1
ATOM 964 N N . LEU A 1 118 ? 28.402 5.565 -36.837 1.00 95.81 118 LEU A N 1
ATOM 965 C CA . LEU A 1 118 ? 28.364 4.787 -38.072 1.00 95.81 118 LEU A CA 1
ATOM 966 C C . LEU A 1 118 ? 28.100 5.684 -39.290 1.00 95.81 118 LEU A C 1
ATOM 968 O O . LEU A 1 118 ? 28.777 5.552 -40.314 1.00 95.81 118 LEU A O 1
ATOM 972 N N . MET A 1 119 ? 27.158 6.620 -39.167 1.00 95.69 119 MET A N 1
ATOM 973 C CA . MET A 1 119 ? 26.870 7.622 -40.191 1.00 95.69 119 MET A CA 1
ATOM 974 C C . MET A 1 119 ? 28.087 8.515 -40.462 1.00 95.69 119 MET A C 1
ATOM 976 O O . MET A 1 119 ? 28.415 8.759 -41.622 1.00 95.69 119 MET A O 1
ATOM 980 N N . GLU A 1 120 ? 28.784 8.966 -39.419 1.00 95.56 120 GLU A N 1
ATOM 981 C CA . GLU A 1 120 ? 30.004 9.770 -39.535 1.00 95.56 120 GLU A CA 1
ATOM 982 C C . GLU A 1 120 ? 31.083 9.028 -40.334 1.00 95.56 120 GLU A C 1
ATOM 984 O O . GLU A 1 120 ? 31.580 9.550 -41.333 1.00 95.56 120 GLU A O 1
ATOM 989 N N . HIS A 1 121 ? 31.374 7.774 -39.978 1.00 95.50 121 HIS A N 1
ATOM 990 C CA . HIS A 1 121 ? 32.347 6.957 -40.707 1.00 95.50 121 HIS A CA 1
ATOM 991 C C . HIS A 1 121 ? 31.914 6.689 -42.160 1.00 95.50 121 HIS A C 1
ATOM 993 O O . HIS A 1 121 ? 32.735 6.678 -43.082 1.00 95.50 121 HIS A O 1
ATOM 999 N N . PHE A 1 122 ? 30.618 6.468 -42.400 1.00 96.38 122 PHE A N 1
ATOM 1000 C CA . PHE A 1 122 ? 30.091 6.307 -43.755 1.00 96.38 122 PHE A CA 1
ATOM 1001 C C . PHE A 1 122 ? 30.295 7.572 -44.597 1.00 96.38 122 PHE A C 1
ATOM 1003 O O . PHE A 1 122 ? 30.743 7.479 -45.743 1.00 96.38 122 PHE A O 1
ATOM 1010 N N . LEU A 1 123 ? 30.004 8.748 -44.036 1.00 94.56 123 LEU A N 1
ATOM 1011 C CA . LEU A 1 123 ? 30.211 10.029 -44.707 1.00 94.56 123 LEU A CA 1
ATOM 1012 C C . LEU A 1 123 ? 31.693 10.285 -44.984 1.00 94.56 123 LEU A C 1
ATOM 1014 O O . LEU A 1 123 ? 32.028 10.654 -46.107 1.00 94.56 123 LEU A O 1
ATOM 1018 N N . ASP A 1 124 ? 32.579 10.015 -44.027 1.00 95.44 124 ASP A N 1
ATOM 1019 C CA . ASP A 1 124 ? 34.027 10.164 -44.213 1.00 95.44 124 ASP A CA 1
ATOM 1020 C C . ASP A 1 124 ? 34.564 9.253 -45.333 1.00 95.44 124 ASP A C 1
ATOM 1022 O O . ASP A 1 124 ? 35.320 9.677 -46.214 1.00 95.44 124 ASP A O 1
ATOM 1026 N N . SER A 1 125 ? 34.066 8.014 -45.398 1.00 95.69 125 SER A N 1
ATOM 1027 C CA . SER A 1 125 ? 34.364 7.097 -46.501 1.00 95.69 125 SER A CA 1
ATOM 1028 C C . SER A 1 125 ? 33.887 7.640 -47.855 1.00 95.69 125 SER A C 1
ATOM 1030 O O . SER A 1 125 ? 34.606 7.534 -48.854 1.00 95.69 125 SER A O 1
ATOM 1032 N N . LYS A 1 126 ? 32.698 8.259 -47.909 1.00 95.00 126 LYS A N 1
ATOM 1033 C CA . LYS A 1 126 ? 32.179 8.888 -49.134 1.00 95.00 126 LYS A CA 1
ATOM 1034 C C . LYS A 1 126 ? 32.987 10.111 -49.544 1.00 95.00 126 LYS A C 1
ATOM 1036 O O . LYS A 1 126 ? 33.297 10.233 -50.726 1.00 95.00 126 LYS A O 1
ATOM 1041 N N . VAL A 1 127 ? 33.369 10.968 -48.600 1.00 95.56 127 VAL A N 1
ATOM 1042 C CA . VAL A 1 127 ? 34.251 12.114 -48.863 1.00 95.56 127 VAL A CA 1
ATOM 1043 C C . VAL A 1 127 ? 35.586 11.627 -49.421 1.00 95.56 127 VAL A C 1
ATOM 1045 O O . VAL A 1 127 ? 36.014 12.098 -50.472 1.00 95.56 127 VAL A O 1
ATOM 1048 N N . SER A 1 128 ? 36.194 10.615 -48.799 1.00 93.62 128 SER A N 1
ATOM 1049 C CA . SER A 1 128 ? 37.443 10.010 -49.273 1.00 93.62 128 SER A CA 1
ATOM 1050 C C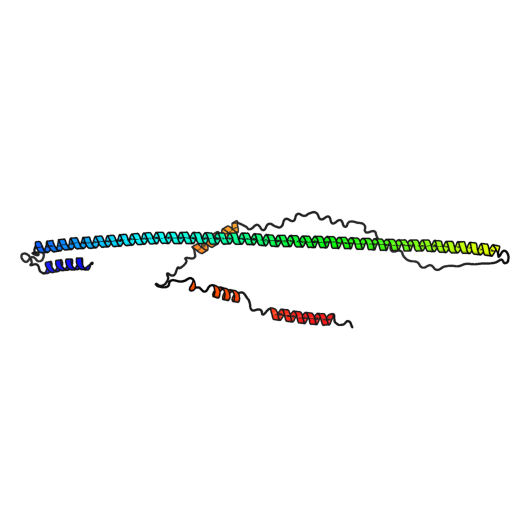 . SER A 1 128 ? 37.326 9.436 -50.690 1.00 93.62 128 SER A C 1
ATOM 1052 O O . SER A 1 128 ? 38.232 9.605 -51.504 1.00 93.62 128 SER A O 1
ATOM 1054 N N . ALA A 1 129 ? 36.211 8.776 -51.018 1.00 94.81 129 ALA A N 1
ATOM 1055 C CA . ALA A 1 129 ? 35.961 8.267 -52.367 1.00 94.81 129 ALA A CA 1
ATOM 1056 C C . ALA A 1 129 ? 35.800 9.400 -53.395 1.00 94.81 129 ALA A C 1
ATOM 1058 O O . ALA A 1 129 ? 36.338 9.309 -54.494 1.00 94.81 129 ALA A O 1
ATOM 1059 N N . ILE A 1 130 ? 35.105 10.482 -53.033 1.00 95.75 130 ILE A N 1
ATOM 1060 C CA . ILE A 1 130 ? 34.968 11.666 -53.892 1.00 95.75 130 ILE A CA 1
ATOM 1061 C C . ILE A 1 130 ? 36.333 12.311 -54.144 1.00 95.75 130 ILE A C 1
ATOM 1063 O O . ILE A 1 130 ? 36.622 12.657 -55.285 1.00 95.75 130 ILE A O 1
ATOM 1067 N N . MET A 1 131 ? 37.180 12.437 -53.116 1.00 92.69 131 MET A N 1
ATOM 1068 C CA . MET A 1 131 ? 38.531 12.989 -53.271 1.00 92.69 131 MET A CA 1
ATOM 1069 C C . MET A 1 131 ? 39.382 12.129 -54.205 1.00 92.69 131 MET A C 1
ATOM 1071 O O . MET A 1 131 ? 39.957 12.660 -55.145 1.00 92.69 131 MET A O 1
ATOM 1075 N N . ARG A 1 132 ? 39.359 10.799 -54.048 1.00 93.81 132 ARG A N 1
ATOM 1076 C CA . ARG A 1 132 ? 40.049 9.889 -54.979 1.00 93.81 132 ARG A CA 1
ATOM 1077 C C . ARG A 1 132 ? 39.555 10.033 -56.415 1.00 93.81 132 ARG A C 1
ATOM 1079 O O . ARG A 1 132 ? 40.370 10.100 -57.322 1.00 93.81 132 ARG A O 1
ATOM 1086 N N . ASN A 1 133 ? 38.240 10.117 -56.620 1.00 94.00 133 ASN A N 1
ATOM 1087 C CA . ASN A 1 133 ? 37.680 10.317 -57.956 1.00 94.00 133 ASN A CA 1
ATOM 1088 C C . ASN A 1 133 ? 38.096 11.674 -58.540 1.00 94.00 133 ASN A C 1
ATOM 1090 O O . ASN A 1 133 ? 38.347 11.776 -59.735 1.00 94.00 133 ASN A O 1
ATOM 1094 N N . ARG A 1 134 ? 38.159 12.727 -57.714 1.00 91.44 134 ARG A N 1
ATOM 1095 C CA . ARG A 1 134 ? 38.654 14.042 -58.136 1.00 91.44 134 ARG A CA 1
ATOM 1096 C C . ARG A 1 134 ? 40.121 13.963 -58.555 1.00 91.44 134 ARG A C 1
ATOM 1098 O O . ARG A 1 134 ? 40.459 14.521 -59.594 1.00 91.44 134 ARG A O 1
ATOM 1105 N N . ASP A 1 135 ? 40.952 13.279 -57.776 1.00 91.81 135 ASP A N 1
ATOM 1106 C CA . ASP A 1 135 ? 42.377 13.112 -58.066 1.00 91.81 135 ASP A CA 1
ATOM 1107 C C . ASP A 1 135 ? 42.590 12.286 -59.343 1.00 91.81 135 ASP A C 1
ATOM 1109 O O . ASP A 1 135 ? 43.357 12.698 -60.205 1.00 91.81 135 ASP A O 1
ATOM 1113 N N . GLU A 1 136 ? 41.841 11.193 -59.528 1.00 93.75 136 GLU A N 1
ATOM 1114 C CA . GLU A 1 136 ? 41.875 10.375 -60.750 1.00 93.75 136 GLU A CA 1
ATOM 1115 C C . GLU A 1 136 ? 41.463 11.187 -61.987 1.00 93.75 136 GLU A C 1
ATOM 1117 O O . GLU A 1 136 ? 42.116 11.129 -63.026 1.00 93.75 136 GLU A O 1
ATOM 1122 N N . LEU A 1 137 ? 40.398 11.990 -61.882 1.00 90.00 137 LEU A N 1
ATOM 1123 C CA . LEU A 1 137 ? 39.989 12.883 -62.968 1.00 90.00 137 LEU A CA 1
ATOM 1124 C C . LEU A 1 137 ? 41.047 13.955 -63.255 1.00 90.00 137 LEU A C 1
ATOM 1126 O O . LEU A 1 137 ? 41.245 14.324 -64.412 1.00 90.00 137 LEU A O 1
ATOM 1130 N N . HIS A 1 138 ? 41.720 14.466 -62.224 1.00 89.88 138 HIS A N 1
ATOM 1131 C CA . HIS A 1 138 ? 42.794 15.439 -62.389 1.00 89.88 138 HIS A CA 1
ATOM 1132 C C . HIS A 1 138 ? 44.017 14.824 -63.082 1.00 89.88 138 HIS A C 1
ATOM 1134 O O . HIS A 1 138 ? 44.545 15.425 -64.016 1.00 89.88 138 HIS A O 1
ATOM 1140 N N . GLU A 1 139 ? 44.410 13.610 -62.690 1.00 89.31 139 GLU A N 1
ATOM 1141 C CA . GLU A 1 139 ? 45.480 12.834 -63.325 1.00 89.31 139 GLU A CA 1
ATOM 1142 C C . GLU A 1 139 ? 45.157 12.550 -64.798 1.00 89.31 139 GLU A C 1
ATOM 1144 O O . GLU A 1 139 ? 45.957 12.868 -65.671 1.00 89.31 139 GLU A O 1
ATOM 1149 N N . GLN A 1 140 ? 43.941 12.083 -65.110 1.00 88.31 140 GLN A N 1
ATOM 1150 C CA . GLN A 1 140 ? 43.510 11.867 -66.499 1.00 88.31 140 GLN A CA 1
ATOM 1151 C C . GLN A 1 140 ? 43.554 13.150 -67.339 1.00 88.31 140 GLN A C 1
ATOM 1153 O O . GLN A 1 140 ? 43.942 13.122 -68.508 1.00 88.31 140 GLN A O 1
ATOM 1158 N N . LEU A 1 141 ? 43.151 14.290 -66.770 1.00 80.75 141 LEU A N 1
ATOM 1159 C CA . LEU A 1 141 ? 43.237 15.577 -67.462 1.00 80.75 141 LEU A CA 1
ATOM 1160 C C . LEU A 1 141 ? 44.690 15.992 -67.717 1.00 80.75 141 LEU A C 1
ATOM 1162 O O . LEU A 1 141 ? 44.982 16.536 -68.785 1.00 80.75 141 LEU A O 1
ATOM 1166 N N . GLN A 1 142 ? 45.587 15.733 -66.766 1.00 80.94 142 GLN A N 1
ATOM 1167 C CA . GLN A 1 142 ? 47.015 15.977 -66.924 1.00 80.94 142 GLN A CA 1
ATOM 1168 C C . GLN A 1 142 ? 47.612 15.073 -68.009 1.00 80.94 142 GLN A C 1
ATOM 1170 O O . GLN A 1 142 ? 48.261 15.587 -68.918 1.00 80.94 142 GLN A O 1
ATOM 1175 N N . ASP A 1 143 ? 47.301 13.777 -67.997 1.00 83.44 143 ASP A N 1
ATOM 1176 C CA . ASP A 1 143 ? 47.718 12.828 -69.031 1.00 83.44 143 ASP A CA 1
ATOM 1177 C C . ASP A 1 143 ? 47.231 13.260 -70.419 1.00 83.44 143 ASP A C 1
ATOM 1179 O O . ASP A 1 143 ? 47.989 13.229 -71.382 1.00 83.44 143 ASP A O 1
ATOM 1183 N N . MET A 1 144 ? 45.990 13.746 -70.546 1.00 77.56 144 MET A N 1
ATOM 1184 C CA . MET A 1 144 ? 45.479 14.281 -71.816 1.00 77.56 144 MET A CA 1
ATOM 1185 C C . MET A 1 144 ? 46.192 15.570 -72.260 1.00 77.56 144 MET A C 1
ATOM 1187 O O . MET A 1 144 ? 46.318 15.832 -73.464 1.00 77.56 144 MET A O 1
ATOM 1191 N N . ALA A 1 145 ? 46.621 16.414 -71.320 1.00 74.19 145 ALA A N 1
ATOM 1192 C CA . ALA A 1 145 ? 47.418 17.600 -71.623 1.00 74.19 145 ALA A CA 1
ATOM 1193 C C . ALA A 1 145 ? 48.834 17.210 -72.080 1.00 74.19 145 ALA A C 1
ATOM 1195 O O . ALA A 1 145 ? 49.332 17.751 -73.074 1.00 74.19 145 ALA A O 1
ATOM 1196 N N . ASP A 1 146 ? 49.431 16.223 -71.418 1.00 72.69 146 ASP A N 1
ATOM 1197 C CA . ASP A 1 146 ? 50.734 15.668 -71.759 1.00 72.69 146 ASP A CA 1
ATOM 1198 C C . ASP A 1 146 ? 50.680 14.906 -73.086 1.00 72.69 146 ASP A C 1
ATOM 1200 O O . ASP A 1 146 ? 51.572 15.073 -73.910 1.00 72.69 146 ASP A O 1
ATOM 1204 N N . ASP A 1 147 ? 49.604 14.184 -73.399 1.00 71.31 147 ASP A N 1
ATOM 1205 C CA . ASP A 1 147 ? 49.388 13.548 -74.703 1.00 71.31 147 ASP A CA 1
ATOM 1206 C C . ASP A 1 147 ? 49.382 14.571 -75.843 1.00 71.31 147 ASP A C 1
ATOM 1208 O O . ASP A 1 147 ? 49.954 14.317 -76.902 1.00 71.31 147 ASP A O 1
ATOM 1212 N N . LYS A 1 148 ? 48.811 15.768 -75.652 1.00 68.75 148 LYS A N 1
ATOM 1213 C CA . LYS A 1 148 ? 48.932 16.855 -76.645 1.00 68.75 148 LYS A CA 1
ATOM 1214 C C . LYS A 1 148 ? 50.379 17.329 -76.791 1.00 68.75 148 LYS A C 1
ATOM 1216 O O . LYS A 1 148 ? 50.815 17.630 -77.905 1.00 68.75 148 LYS A O 1
ATOM 1221 N N . LEU A 1 149 ? 51.139 17.378 -75.699 1.00 65.06 149 LEU A N 1
ATOM 1222 C CA . LEU A 1 149 ? 52.566 17.696 -75.731 1.00 65.06 149 LEU A CA 1
ATOM 1223 C C . LEU A 1 149 ? 53.375 16.589 -76.436 1.00 65.06 149 LEU A C 1
ATOM 1225 O O . LEU A 1 149 ? 54.201 16.891 -77.298 1.00 65.06 149 LEU A O 1
ATOM 1229 N N . TYR A 1 150 ? 53.103 15.317 -76.151 1.00 64.00 150 TYR A N 1
ATOM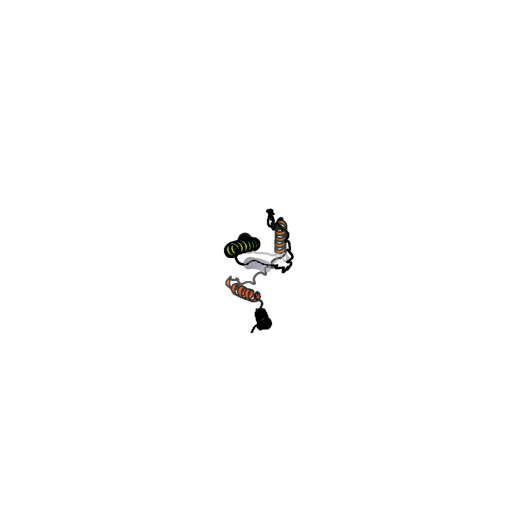 1230 C CA . TYR A 1 150 ? 53.713 14.162 -76.805 1.00 64.00 150 TYR A CA 1
ATOM 1231 C C . TYR A 1 150 ? 53.327 14.068 -78.279 1.00 64.00 150 TYR A C 1
ATOM 1233 O O . TYR A 1 150 ? 54.191 13.770 -79.100 1.00 64.00 150 TYR A O 1
ATOM 1241 N N . LEU A 1 151 ? 52.085 14.385 -78.650 1.00 72.50 151 LEU A N 1
ATOM 1242 C CA . LEU A 1 151 ? 51.658 14.502 -80.045 1.00 72.50 151 LEU A CA 1
ATOM 1243 C C . LEU A 1 151 ? 52.481 15.564 -80.770 1.00 72.50 151 LEU A C 1
ATOM 1245 O O . LEU A 1 151 ? 53.033 15.268 -81.827 1.00 72.50 151 LEU A O 1
ATOM 1249 N N . ASN A 1 152 ? 52.660 16.744 -80.174 1.00 74.44 152 ASN A N 1
ATOM 1250 C CA . ASN A 1 152 ? 53.508 17.787 -80.749 1.00 74.44 152 ASN A CA 1
ATOM 1251 C C . ASN A 1 152 ? 54.964 17.321 -80.899 1.00 74.44 152 ASN A C 1
ATOM 1253 O O . ASN A 1 152 ? 55.575 17.552 -81.939 1.00 74.44 152 ASN A O 1
ATOM 1257 N N . ILE A 1 153 ? 55.520 16.617 -79.909 1.00 72.38 153 ILE A N 1
ATOM 1258 C CA . ILE A 1 153 ? 56.882 16.065 -79.981 1.00 72.38 153 ILE A CA 1
ATOM 1259 C C . ILE A 1 153 ? 56.980 14.976 -81.054 1.00 72.38 153 ILE A C 1
ATOM 1261 O O . ILE A 1 153 ? 57.963 14.932 -81.789 1.00 72.38 153 ILE A O 1
ATOM 1265 N N . ILE A 1 154 ? 55.985 14.097 -81.182 1.00 66.06 154 ILE A N 1
ATOM 1266 C CA . ILE A 1 154 ? 55.943 13.056 -82.216 1.00 66.06 154 ILE A CA 1
ATOM 1267 C C . ILE A 1 154 ? 55.824 13.693 -83.595 1.00 66.06 154 ILE A C 1
ATOM 1269 O O . ILE A 1 154 ? 56.517 13.264 -84.513 1.00 66.06 154 ILE A O 1
ATOM 1273 N N . GLU A 1 155 ? 54.984 14.709 -83.766 1.00 73.25 155 GLU A N 1
ATOM 1274 C CA . GLU A 1 155 ? 54.892 15.469 -85.011 1.00 73.25 155 GLU A CA 1
ATOM 1275 C C . GLU A 1 155 ? 56.212 16.168 -85.331 1.00 73.25 155 GLU A C 1
ATOM 1277 O O . GLU A 1 155 ? 56.693 16.093 -86.462 1.00 73.25 155 GLU A O 1
ATOM 1282 N N . GLU A 1 156 ? 56.861 16.770 -84.337 1.00 76.81 156 GLU A N 1
ATOM 1283 C CA . GLU A 1 156 ? 58.159 17.408 -84.509 1.00 76.81 156 GLU A CA 1
ATOM 1284 C C . GLU A 1 156 ? 59.247 16.385 -84.863 1.00 76.81 156 GLU A C 1
ATOM 1286 O O . GLU A 1 156 ? 60.059 16.626 -85.755 1.00 76.81 156 GLU A O 1
ATOM 1291 N N . GLN A 1 157 ? 59.246 15.211 -84.231 1.00 64.88 157 GLN A N 1
ATOM 1292 C CA . GLN A 1 157 ? 60.168 14.119 -84.539 1.00 64.88 157 GLN A CA 1
ATOM 1293 C C . GLN A 1 157 ? 59.888 13.520 -85.910 1.00 64.88 157 GLN A C 1
ATOM 1295 O O . GLN A 1 157 ? 60.824 13.306 -86.668 1.00 64.88 157 GLN A O 1
ATOM 1300 N N . ARG A 1 158 ? 58.622 13.329 -86.290 1.00 65.75 158 ARG A N 1
ATOM 1301 C CA . ARG A 1 158 ? 58.244 12.923 -87.649 1.00 65.75 158 ARG A CA 1
ATOM 1302 C C . ARG A 1 158 ? 58.708 13.953 -88.664 1.00 65.75 158 ARG A C 1
ATOM 1304 O O . ARG A 1 158 ? 59.260 13.562 -89.683 1.00 65.75 158 ARG A O 1
ATOM 1311 N N . LYS A 1 159 ? 58.575 15.248 -88.372 1.00 79.12 159 LYS A N 1
ATOM 1312 C CA . LYS A 1 159 ? 59.084 16.330 -89.220 1.00 79.12 159 LYS A CA 1
ATOM 1313 C C . LYS A 1 159 ? 60.609 16.311 -89.296 1.00 79.12 159 LYS A C 1
ATOM 1315 O O . LYS A 1 159 ? 61.162 16.446 -90.383 1.00 79.12 159 LYS A O 1
ATOM 1320 N N . ARG A 1 160 ? 61.314 16.096 -88.182 1.00 73.38 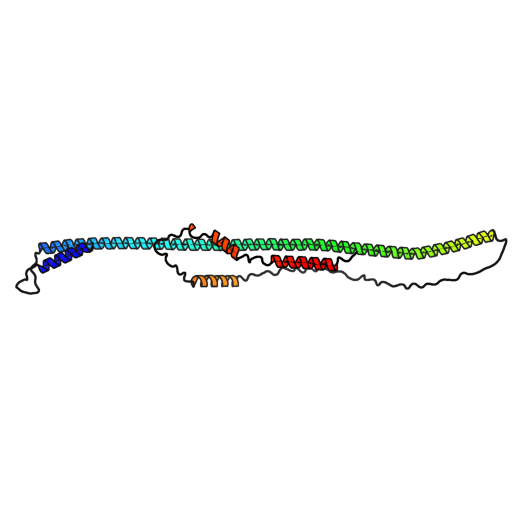160 ARG A N 1
ATOM 1321 C CA . ARG A 1 160 ? 62.780 15.951 -88.161 1.00 73.38 160 ARG A CA 1
ATOM 1322 C C . ARG A 1 160 ? 63.241 14.710 -88.914 1.00 73.38 160 ARG A C 1
ATOM 1324 O O . ARG A 1 160 ? 64.206 14.794 -89.664 1.00 73.38 160 ARG A O 1
ATOM 1331 N N . ASP A 1 161 ? 62.572 13.581 -88.751 1.00 73.06 161 ASP A N 1
ATOM 1332 C CA . ASP A 1 161 ? 62.869 12.340 -89.458 1.00 73.06 161 ASP A CA 1
ATOM 1333 C C . ASP A 1 161 ? 62.500 12.438 -90.928 1.00 73.06 161 ASP A C 1
ATOM 1335 O O . ASP A 1 161 ? 63.204 11.887 -91.762 1.00 73.06 161 ASP A O 1
ATOM 1339 N N . GLU A 1 162 ? 61.459 13.184 -91.281 1.00 73.50 162 GLU A N 1
ATOM 1340 C CA . GLU A 1 162 ? 61.152 13.523 -92.660 1.00 73.50 162 GLU A CA 1
ATOM 1341 C C . GLU A 1 162 ? 62.235 14.432 -93.240 1.00 73.50 162 GLU A C 1
ATOM 1343 O O . GLU A 1 162 ? 62.683 14.182 -94.350 1.00 73.50 162 GLU A O 1
ATOM 1348 N N . ILE A 1 163 ? 62.732 15.424 -92.497 1.00 77.44 163 ILE A N 1
ATOM 1349 C CA . ILE A 1 163 ? 63.868 16.257 -92.915 1.00 77.44 163 ILE A CA 1
ATOM 1350 C C . ILE A 1 163 ? 65.134 15.409 -93.059 1.00 77.44 163 ILE A C 1
ATOM 1352 O O . ILE A 1 163 ? 65.841 15.566 -94.046 1.00 77.44 163 ILE A O 1
ATOM 1356 N N . LYS A 1 164 ? 65.414 14.474 -92.145 1.00 74.00 164 LYS A N 1
ATOM 1357 C CA . LYS A 1 164 ? 66.554 13.547 -92.240 1.00 74.00 164 LYS A CA 1
ATOM 1358 C C . LYS A 1 164 ? 66.386 12.554 -93.380 1.00 74.00 164 LYS A C 1
ATOM 1360 O O . LYS A 1 164 ? 67.340 12.318 -94.101 1.00 74.00 164 LYS A O 1
ATOM 1365 N N . ARG A 1 165 ? 65.195 11.993 -93.596 1.00 66.06 165 ARG A N 1
ATOM 1366 C CA . ARG A 1 165 ? 64.884 11.117 -94.736 1.00 66.06 165 ARG A CA 1
ATOM 1367 C C . ARG A 1 165 ? 64.960 11.886 -96.040 1.00 66.06 165 ARG A C 1
ATOM 1369 O O . ARG A 1 165 ? 65.480 11.341 -97.000 1.00 66.06 165 ARG A O 1
ATOM 1376 N N . LYS A 1 166 ? 64.498 13.137 -96.080 1.00 69.31 166 LYS A N 1
ATOM 1377 C CA . LYS A 1 166 ? 64.682 14.058 -97.205 1.00 69.31 166 LYS A CA 1
ATOM 1378 C C . LYS A 1 166 ? 66.155 14.383 -97.384 1.00 69.31 166 LYS A C 1
ATOM 1380 O O . LYS A 1 166 ? 66.578 14.364 -98.516 1.00 69.31 166 LYS A O 1
ATOM 1385 N N . ALA A 1 167 ? 66.949 14.577 -96.333 1.00 67.19 167 ALA A N 1
ATOM 1386 C CA . ALA A 1 167 ? 68.393 14.808 -96.414 1.00 67.19 167 ALA A CA 1
ATOM 1387 C C . ALA A 1 167 ? 69.168 13.557 -96.869 1.00 67.19 167 ALA A C 1
ATOM 1389 O O . ALA A 1 167 ? 70.048 13.671 -97.708 1.00 67.19 167 ALA A O 1
ATOM 1390 N N . VAL A 1 168 ? 68.794 12.360 -96.409 1.00 60.91 168 VAL A N 1
ATOM 1391 C CA . VAL A 1 168 ? 69.323 11.061 -96.868 1.00 60.91 168 VAL A CA 1
ATOM 1392 C C . VAL A 1 168 ? 68.886 10.784 -98.308 1.00 60.91 168 VAL A C 1
ATOM 1394 O O . VAL A 1 168 ? 69.687 10.343 -99.126 1.00 60.91 168 VAL A O 1
ATOM 1397 N N . ASN A 1 169 ? 67.642 11.109 -98.666 1.00 52.38 169 ASN A N 1
ATOM 1398 C CA . ASN A 1 169 ? 67.160 11.085 -100.046 1.00 52.38 169 ASN A CA 1
ATOM 1399 C C . ASN A 1 169 ? 67.723 12.232 -100.892 1.00 52.38 169 ASN A C 1
ATOM 1401 O O . ASN A 1 169 ? 67.688 12.102 -102.101 1.00 52.38 169 ASN A O 1
ATOM 1405 N N . LEU A 1 170 ? 68.254 13.308 -100.307 1.00 55.47 170 LEU A N 1
ATOM 1406 C CA . LEU A 1 170 ? 68.952 14.414 -100.975 1.00 55.47 170 LEU A CA 1
ATOM 1407 C C . LEU A 1 170 ? 70.449 14.098 -101.107 1.00 55.47 170 LEU A C 1
ATOM 1409 O O . LEU A 1 170 ? 71.083 14.555 -102.046 1.00 55.47 170 LEU A O 1
ATOM 1413 N N . GLU A 1 171 ? 71.019 13.246 -100.252 1.00 47.97 171 GLU A N 1
ATOM 1414 C CA . GLU A 1 171 ? 72.317 12.606 -100.489 1.00 47.97 171 GLU A CA 1
ATOM 1415 C C . GLU A 1 171 ? 72.210 11.499 -101.544 1.00 47.97 171 GLU A C 1
ATOM 1417 O O . GLU A 1 171 ? 73.061 11.421 -102.428 1.00 47.97 171 GLU A O 1
ATOM 1422 N N . ARG A 1 172 ? 71.114 10.727 -101.557 1.00 43.59 172 ARG A N 1
ATOM 1423 C CA . ARG A 1 172 ? 70.756 9.815 -102.664 1.00 43.59 172 ARG A CA 1
ATOM 1424 C C . ARG A 1 172 ? 70.129 10.530 -103.872 1.00 43.59 172 ARG A C 1
ATOM 1426 O O . ARG A 1 172 ? 69.916 9.912 -104.910 1.00 43.59 172 ARG A O 1
ATOM 1433 N N . GLY A 1 173 ? 69.868 11.826 -103.733 1.00 39.50 173 GLY A N 1
ATOM 1434 C CA . GLY A 1 173 ? 69.128 12.691 -104.653 1.00 39.50 173 GLY A CA 1
ATOM 1435 C C . GLY A 1 173 ? 69.813 14.042 -104.849 1.00 39.50 173 GLY A C 1
ATOM 1436 O O . GLY A 1 173 ? 69.165 15.054 -105.085 1.00 39.50 173 GLY A O 1
ATOM 1437 N N . ARG A 1 174 ? 71.155 14.040 -104.817 1.00 43.12 174 ARG A N 1
ATOM 1438 C CA . ARG A 1 174 ? 71.980 14.924 -105.658 1.00 43.12 174 ARG A CA 1
ATOM 1439 C C . ARG A 1 174 ? 71.869 14.527 -107.140 1.00 43.12 174 ARG A C 1
ATOM 1441 O O . ARG A 1 174 ? 72.318 15.269 -108.005 1.00 43.12 174 ARG A O 1
ATOM 1448 N N . ALA A 1 175 ? 71.209 13.403 -107.428 1.00 40.69 175 ALA A N 1
ATOM 1449 C CA . ALA A 1 175 ? 70.484 13.171 -108.666 1.00 40.69 175 ALA A CA 1
ATOM 1450 C C . ALA A 1 175 ? 69.002 13.536 -108.460 1.00 40.69 175 ALA A C 1
ATOM 1452 O O . ALA A 1 175 ? 68.266 12.821 -107.788 1.00 40.69 175 ALA A O 1
ATOM 1453 N N . ASN A 1 176 ? 68.584 14.620 -109.108 1.00 34.09 176 ASN A N 1
ATOM 1454 C CA . ASN A 1 176 ? 67.192 14.999 -109.385 1.00 34.09 176 ASN A CA 1
ATOM 1455 C C . ASN A 1 176 ? 66.499 15.881 -108.335 1.00 34.09 176 ASN A C 1
ATOM 1457 O O . ASN A 1 176 ? 65.645 15.495 -107.545 1.00 34.09 176 ASN A O 1
ATOM 1461 N N . ASN A 1 177 ? 66.933 17.130 -108.462 1.00 31.34 177 ASN A N 1
ATOM 1462 C CA . ASN A 1 177 ? 66.336 18.415 -108.149 1.00 31.34 177 ASN A CA 1
ATOM 1463 C C . ASN A 1 177 ? 64.806 18.544 -108.372 1.00 31.34 177 ASN A C 1
ATOM 1465 O O . ASN A 1 177 ? 64.226 17.905 -109.243 1.00 31.34 177 ASN A O 1
ATOM 1469 N N . THR A 1 178 ? 64.274 19.526 -107.637 1.00 33.47 178 THR A N 1
ATOM 1470 C CA . THR A 1 178 ? 63.098 20.387 -107.853 1.00 33.47 178 THR A CA 1
ATOM 1471 C C . THR A 1 178 ? 61.723 20.027 -107.269 1.00 33.47 178 THR A C 1
ATOM 1473 O O . THR A 1 178 ? 60.963 19.279 -107.870 1.00 33.47 178 THR A O 1
ATOM 1476 N N . VAL A 1 179 ? 61.375 20.816 -106.230 1.00 34.69 179 VAL A N 1
ATOM 1477 C CA . VAL A 1 179 ? 60.196 21.727 -106.164 1.00 34.69 179 VAL A CA 1
ATOM 1478 C C . VAL A 1 179 ? 58.918 21.076 -105.590 1.00 34.69 179 VAL A C 1
ATOM 1480 O O . VAL A 1 179 ? 58.319 20.219 -106.219 1.00 34.69 179 VAL A O 1
ATOM 1483 N N . ASN A 1 180 ? 58.597 21.323 -104.304 1.00 36.25 180 ASN A N 1
ATOM 1484 C CA . ASN A 1 180 ? 57.759 22.434 -103.766 1.00 36.25 180 ASN A CA 1
ATOM 1485 C C . ASN A 1 180 ? 56.246 22.155 -103.978 1.00 36.25 180 ASN A C 1
ATOM 1487 O O . ASN A 1 180 ? 55.872 21.702 -105.045 1.00 36.25 180 ASN A O 1
ATOM 1491 N N . THR A 1 181 ? 55.285 22.421 -103.086 1.00 29.47 181 THR A N 1
ATOM 1492 C CA . THR A 1 181 ? 55.232 23.247 -101.873 1.00 29.47 181 THR A CA 1
ATOM 1493 C C . THR A 1 181 ? 53.871 23.035 -101.171 1.00 29.47 181 THR A C 1
ATOM 1495 O O . THR A 1 181 ? 52.862 22.863 -101.843 1.00 29.47 181 THR A O 1
ATOM 1498 N N . ALA A 1 182 ? 53.907 23.128 -99.836 1.00 34.50 182 ALA A N 1
ATOM 1499 C CA . ALA A 1 182 ? 52.895 23.589 -98.866 1.00 34.50 182 ALA A CA 1
ATOM 1500 C C . ALA A 1 182 ? 51.543 22.872 -98.663 1.00 34.50 182 ALA A C 1
ATOM 1502 O O . ALA A 1 182 ? 50.573 23.060 -99.393 1.00 34.50 182 ALA A O 1
ATOM 1503 N N . ASP A 1 183 ? 51.484 22.226 -97.493 1.00 38.03 183 ASP A N 1
ATOM 1504 C CA . ASP A 1 183 ? 50.388 22.235 -96.518 1.00 38.03 183 ASP A CA 1
ATOM 1505 C C . ASP A 1 183 ? 49.735 23.609 -96.292 1.00 38.03 183 ASP A C 1
ATOM 1507 O O . ASP A 1 183 ? 50.423 24.630 -96.319 1.00 38.03 183 ASP A O 1
ATOM 1511 N N . SER A 1 184 ? 48.452 23.610 -95.908 1.00 34.03 184 SER A N 1
ATOM 1512 C CA . SER A 1 184 ? 47.853 24.495 -94.880 1.00 34.03 184 SER A CA 1
ATOM 1513 C C . SER A 1 184 ? 46.377 24.105 -94.688 1.00 34.03 184 SER A C 1
ATOM 1515 O O . SER A 1 184 ? 45.579 24.246 -95.605 1.00 34.03 184 SER A O 1
ATOM 1517 N N . ASN A 1 185 ? 45.995 23.427 -93.602 1.00 44.34 185 ASN A N 1
ATOM 1518 C CA . ASN A 1 185 ? 45.654 23.942 -92.261 1.00 44.34 185 ASN A CA 1
ATOM 1519 C C . ASN A 1 185 ? 44.139 23.849 -91.980 1.00 44.34 185 ASN A C 1
ATOM 1521 O O . ASN A 1 185 ? 43.336 24.616 -92.506 1.00 44.34 185 ASN A O 1
ATOM 1525 N N . ARG A 1 186 ? 43.776 22.921 -91.082 1.00 39.97 186 ARG A N 1
ATOM 1526 C CA . ARG A 1 186 ? 42.556 22.952 -90.257 1.00 39.97 186 ARG A CA 1
ATOM 1527 C C . ARG A 1 186 ? 42.805 23.867 -89.056 1.00 39.97 186 ARG A C 1
ATOM 1529 O O . ARG A 1 186 ? 43.882 23.809 -88.471 1.00 39.97 186 ARG A O 1
ATOM 1536 N N . LYS A 1 187 ? 41.789 24.615 -88.626 1.00 41.28 187 LYS A N 1
ATOM 1537 C CA . LYS A 1 187 ? 41.727 25.195 -87.279 1.00 41.28 187 LYS A CA 1
ATOM 1538 C C . LYS A 1 187 ? 40.316 24.969 -86.729 1.00 41.28 187 LYS A C 1
ATOM 1540 O O . LYS A 1 187 ? 39.354 25.484 -87.287 1.00 41.28 187 LYS A O 1
ATOM 1545 N N . LEU A 1 188 ? 40.212 24.119 -85.710 1.00 38.56 188 LEU A N 1
ATOM 1546 C CA . LEU A 1 188 ? 39.041 23.958 -84.846 1.00 38.56 188 LEU A CA 1
ATOM 1547 C C . LEU A 1 188 ? 39.426 24.595 -83.508 1.00 38.56 188 LEU A C 1
ATOM 1549 O O . LEU A 1 188 ? 40.446 24.220 -82.931 1.00 38.56 188 LEU A O 1
ATOM 1553 N N . GLU A 1 189 ? 38.658 25.588 -83.075 1.00 37.16 189 GLU A N 1
ATOM 1554 C CA . GLU A 1 189 ? 38.766 26.213 -81.756 1.00 37.16 189 GLU A CA 1
ATOM 1555 C C . GLU A 1 189 ? 37.969 25.372 -80.751 1.00 37.16 189 GLU A C 1
ATOM 1557 O O . GLU A 1 189 ? 36.833 24.984 -81.021 1.00 37.16 189 GLU A O 1
ATOM 1562 N N . ALA A 1 190 ? 38.594 25.042 -79.622 1.00 40.06 190 ALA A N 1
ATOM 1563 C CA . ALA A 1 190 ? 37.948 24.451 -78.460 1.00 40.06 190 ALA A CA 1
ATOM 1564 C C . ALA A 1 190 ? 38.078 25.465 -77.323 1.00 40.06 190 ALA A C 1
ATOM 1566 O O . ALA A 1 190 ? 39.192 25.756 -76.884 1.00 40.06 190 ALA A O 1
ATOM 1567 N N . ASP A 1 191 ? 36.944 26.016 -76.904 1.00 36.66 191 ASP A N 1
ATOM 1568 C CA . ASP A 1 191 ? 36.845 26.924 -75.768 1.00 36.66 191 ASP A CA 1
ATOM 1569 C C . ASP A 1 191 ? 37.182 26.175 -74.473 1.00 36.66 191 ASP A C 1
ATOM 1571 O O . ASP A 1 191 ? 36.595 25.137 -74.154 1.00 36.66 191 ASP A O 1
ATOM 1575 N N . ALA A 1 192 ? 38.157 26.701 -73.732 1.00 40.41 192 ALA A N 1
ATOM 1576 C CA . ALA A 1 192 ? 38.496 26.260 -72.389 1.00 40.41 192 ALA A CA 1
ATOM 1577 C C . ALA A 1 192 ? 37.487 26.854 -71.395 1.00 40.41 192 ALA A C 1
ATOM 1579 O O . ALA A 1 192 ? 37.410 28.070 -71.233 1.00 40.41 192 ALA A O 1
ATOM 1580 N N . TYR A 1 193 ? 36.715 25.995 -70.730 1.00 45.59 193 TYR A N 1
ATOM 1581 C CA . TYR A 1 193 ? 35.934 26.372 -69.555 1.00 45.59 193 TYR A CA 1
ATOM 1582 C C . TYR A 1 193 ? 36.848 26.266 -68.328 1.00 45.59 193 TYR A C 1
ATOM 1584 O O . TYR A 1 193 ? 37.270 25.170 -67.961 1.00 45.59 193 TYR A O 1
ATOM 1592 N N . GLU A 1 194 ? 37.184 27.399 -67.715 1.00 38.50 194 GLU A N 1
ATOM 1593 C CA . GLU A 1 194 ? 37.877 27.436 -66.425 1.00 38.50 194 GLU A CA 1
ATOM 1594 C C . GLU A 1 194 ? 36.904 27.011 -65.311 1.00 38.50 194 GLU A C 1
ATOM 1596 O O . GLU A 1 194 ? 35.796 27.542 -65.201 1.00 38.50 194 GLU A O 1
ATOM 1601 N N . ILE A 1 195 ? 37.304 26.036 -64.490 1.00 45.81 195 ILE A N 1
ATOM 1602 C CA . ILE A 1 195 ? 36.572 25.618 -63.288 1.00 45.81 195 ILE A CA 1
ATOM 1603 C C . ILE A 1 195 ? 37.133 26.430 -62.110 1.00 45.81 195 ILE A C 1
ATOM 1605 O O . ILE A 1 195 ? 38.330 26.328 -61.849 1.00 45.81 195 ILE A O 1
ATOM 1609 N N . PRO A 1 196 ? 36.321 27.226 -61.391 1.00 43.69 196 PRO A N 1
ATOM 1610 C CA . PRO A 1 196 ? 36.794 27.972 -60.228 1.00 43.69 196 PRO A CA 1
ATOM 1611 C C . PRO A 1 196 ? 37.163 27.049 -59.059 1.00 43.69 196 PRO A C 1
ATOM 1613 O O . PRO A 1 196 ? 36.386 26.165 -58.686 1.00 43.69 196 PRO A O 1
ATOM 1616 N N . ASP A 1 197 ? 38.317 27.307 -58.445 1.00 44.59 197 ASP A N 1
ATOM 1617 C CA . ASP A 1 197 ? 38.779 26.658 -57.219 1.00 44.59 197 ASP A CA 1
ATOM 1618 C C . ASP A 1 197 ? 37.840 26.968 -56.043 1.00 44.59 197 ASP A C 1
ATOM 1620 O O . ASP A 1 197 ? 37.808 28.080 -55.519 1.00 44.59 197 ASP A O 1
ATOM 1624 N N . MET A 1 198 ? 37.086 25.962 -55.599 1.00 46.69 198 MET A N 1
ATOM 1625 C CA . MET A 1 198 ? 36.307 26.007 -54.357 1.00 46.69 198 MET A CA 1
ATOM 1626 C C . MET A 1 198 ? 37.080 25.295 -53.237 1.00 46.69 198 MET A C 1
ATOM 1628 O O . MET A 1 198 ? 36.628 24.293 -52.686 1.00 46.69 198 MET A O 1
ATOM 1632 N N . ASP A 1 199 ? 38.277 25.801 -52.933 1.00 39.06 199 ASP A N 1
ATOM 1633 C CA . ASP A 1 199 ? 38.968 25.545 -51.666 1.00 39.06 199 ASP A CA 1
ATOM 1634 C C . ASP A 1 199 ? 38.602 26.671 -50.691 1.00 39.06 199 ASP A C 1
ATOM 1636 O O . ASP A 1 199 ? 39.124 27.785 -50.752 1.00 39.06 199 ASP A O 1
ATOM 1640 N N . GLY A 1 200 ? 37.610 26.415 -49.840 1.00 38.66 200 GLY A N 1
ATOM 1641 C CA . GLY A 1 200 ? 37.127 27.413 -48.898 1.00 38.66 200 GLY A CA 1
ATOM 1642 C C . GLY A 1 200 ? 36.087 26.872 -47.930 1.00 38.66 200 GLY A C 1
ATOM 1643 O O . GLY A 1 200 ? 34.893 27.022 -48.150 1.00 38.66 200 GLY A O 1
ATOM 1644 N N . GLN A 1 201 ? 36.571 26.309 -46.821 1.00 47.31 201 GLN A N 1
ATOM 1645 C CA . GLN A 1 201 ? 35.853 26.145 -45.548 1.00 47.31 201 GLN A CA 1
ATOM 1646 C C . GLN A 1 201 ? 34.586 25.269 -45.551 1.00 47.31 201 GLN A C 1
ATOM 1648 O O . GLN A 1 201 ? 33.463 25.750 -45.441 1.00 47.31 201 GLN A O 1
ATOM 1653 N N . LEU A 1 202 ? 34.783 23.954 -45.443 1.00 41.53 202 LEU A N 1
ATOM 1654 C CA . LEU A 1 202 ? 33.845 23.063 -44.745 1.00 41.53 202 LEU A CA 1
ATOM 1655 C C . LEU A 1 202 ? 34.461 22.624 -43.411 1.00 41.53 202 LEU A C 1
ATOM 1657 O O . LEU A 1 202 ? 34.705 21.456 -43.144 1.00 41.53 202 LEU A O 1
ATOM 1661 N N . GLY A 1 203 ? 34.750 23.616 -42.567 1.00 35.38 203 GLY A N 1
ATOM 1662 C CA . GLY A 1 203 ? 35.092 23.418 -41.163 1.00 35.38 203 GLY A CA 1
ATOM 1663 C C . GLY A 1 203 ? 33.852 23.592 -40.295 1.00 35.38 203 GLY A C 1
ATOM 1664 O O . GLY A 1 203 ? 33.723 24.606 -39.614 1.00 35.38 203 GLY A O 1
ATOM 1665 N N . MET A 1 204 ? 32.928 22.628 -40.310 1.00 37.53 204 MET A N 1
ATOM 1666 C CA . MET A 1 204 ? 31.890 22.555 -39.275 1.00 37.53 204 MET A CA 1
ATOM 1667 C C . MET A 1 204 ? 32.526 21.976 -38.010 1.00 37.53 204 MET A C 1
ATOM 1669 O O . MET A 1 204 ? 32.493 20.778 -37.752 1.00 37.53 204 MET A O 1
ATOM 1673 N N . SER A 1 205 ? 33.165 22.851 -37.233 1.00 31.98 205 SER A N 1
ATOM 1674 C CA . SER A 1 205 ? 33.545 22.549 -35.857 1.00 31.98 205 SER A CA 1
ATOM 1675 C C . SER A 1 205 ? 32.261 22.441 -35.041 1.00 31.98 205 SER A C 1
ATOM 1677 O O . SER A 1 205 ? 31.622 23.451 -34.733 1.00 31.98 205 SER A O 1
ATOM 1679 N N . TYR A 1 206 ? 31.878 21.210 -34.703 1.00 40.97 206 TYR A N 1
ATOM 1680 C CA . TYR A 1 206 ? 30.921 20.955 -33.640 1.00 40.97 206 TYR A CA 1
ATOM 1681 C C . TYR A 1 206 ? 31.531 21.497 -32.348 1.00 40.97 206 TYR A C 1
ATOM 1683 O O . TYR A 1 206 ? 32.352 20.855 -31.696 1.00 40.97 206 TYR A O 1
ATOM 1691 N N . LYS A 1 207 ? 31.165 22.731 -31.995 1.00 34.44 207 LYS A N 1
ATOM 1692 C CA . LYS A 1 207 ? 31.247 23.155 -30.606 1.00 34.44 207 LYS A CA 1
ATOM 1693 C C . LYS A 1 207 ? 30.308 22.235 -29.852 1.00 34.44 207 LYS A C 1
ATOM 1695 O O . LYS A 1 207 ? 29.115 22.223 -30.139 1.00 34.44 207 LYS A O 1
ATOM 1700 N N . ASP A 1 208 ? 30.897 21.476 -28.941 1.00 37.75 208 ASP A N 1
ATOM 1701 C CA . ASP A 1 208 ? 30.263 20.765 -27.842 1.00 37.75 208 ASP A CA 1
ATOM 1702 C C . ASP A 1 208 ? 29.285 21.711 -27.129 1.00 37.75 208 ASP A C 1
ATOM 1704 O O . ASP A 1 208 ? 29.614 22.423 -26.178 1.00 37.75 208 ASP A O 1
ATOM 1708 N N . SER A 1 209 ? 28.079 21.831 -27.676 1.00 36.16 209 SER A N 1
ATOM 1709 C CA . SER A 1 209 ? 26.957 22.392 -26.962 1.00 36.16 209 SER A CA 1
ATOM 1710 C C . SER A 1 209 ? 26.518 21.279 -26.034 1.00 36.16 209 SER A C 1
ATOM 1712 O O . SER A 1 209 ? 25.769 20.394 -26.447 1.00 36.16 209 SER A O 1
ATOM 1714 N N . GLY A 1 210 ? 27.035 21.322 -24.806 1.00 39.66 210 GLY A N 1
ATOM 1715 C CA . GLY A 1 210 ? 26.572 20.532 -23.676 1.00 39.66 210 GLY A CA 1
ATOM 1716 C C . GLY A 1 210 ? 25.088 20.790 -23.441 1.00 39.66 210 GLY A C 1
ATOM 1717 O O . GLY A 1 210 ? 24.704 21.567 -22.571 1.00 39.66 210 GLY A O 1
ATOM 1718 N N . ALA A 1 211 ? 24.252 20.168 -24.265 1.00 37.19 211 ALA A N 1
ATOM 1719 C CA . ALA A 1 211 ? 22.820 20.115 -24.108 1.00 37.19 211 ALA A CA 1
ATOM 1720 C C . ALA A 1 211 ? 22.548 19.109 -22.990 1.00 37.19 211 ALA A C 1
ATOM 1722 O O . ALA A 1 211 ? 22.279 17.931 -23.219 1.00 37.19 211 ALA A O 1
ATOM 1723 N N . THR A 1 212 ? 22.672 19.579 -21.752 1.00 41.56 212 THR A N 1
ATOM 1724 C CA . THR A 1 212 ? 22.048 18.930 -20.608 1.00 41.56 212 THR A CA 1
ATOM 1725 C C . THR A 1 212 ? 20.558 18.808 -20.909 1.00 41.56 212 THR A C 1
ATOM 1727 O O . THR A 1 212 ? 19.881 19.809 -21.154 1.00 41.56 212 THR A O 1
ATOM 1730 N N . LEU A 1 213 ? 20.064 17.563 -20.934 1.00 43.50 213 LEU A N 1
ATOM 1731 C CA . LEU A 1 213 ? 18.637 17.255 -21.011 1.00 43.50 213 LEU A CA 1
ATOM 1732 C C . LEU A 1 213 ? 17.881 18.152 -20.018 1.00 43.50 213 LEU A C 1
ATOM 1734 O O . LEU A 1 213 ? 18.345 18.288 -18.881 1.00 43.50 213 LEU A O 1
ATOM 1738 N N . PRO A 1 214 ? 16.731 18.742 -20.396 1.00 43.88 214 PRO A N 1
ATOM 1739 C CA . PRO A 1 214 ? 15.920 19.470 -19.436 1.00 43.88 214 PRO A CA 1
ATOM 1740 C C . PRO A 1 214 ? 15.558 18.516 -18.295 1.00 43.88 214 PRO A C 1
ATOM 1742 O O . PRO A 1 214 ? 14.882 17.509 -18.502 1.00 43.88 214 PRO A O 1
ATOM 1745 N N . GLU A 1 215 ? 16.045 18.816 -17.090 1.00 46.69 215 GLU A N 1
ATOM 1746 C CA . GLU A 1 215 ? 15.602 18.139 -15.879 1.00 46.69 215 GLU A CA 1
ATOM 1747 C C . GLU A 1 215 ? 14.091 18.338 -15.774 1.00 46.69 215 GLU A C 1
ATOM 1749 O O . GLU A 1 215 ? 13.611 19.459 -15.577 1.00 46.69 215 GLU A O 1
ATOM 1754 N N . ILE A 1 216 ? 13.330 17.253 -15.913 1.00 50.34 216 ILE A N 1
ATOM 1755 C CA . ILE A 1 216 ? 11.913 17.243 -15.566 1.00 50.34 216 ILE A CA 1
ATOM 1756 C C . ILE A 1 216 ? 11.857 17.397 -14.046 1.00 50.34 216 ILE A C 1
ATOM 1758 O O . ILE A 1 216 ? 11.945 16.426 -13.295 1.00 50.34 216 ILE A O 1
ATOM 1762 N N . LYS A 1 217 ? 11.783 18.644 -13.580 1.00 50.88 217 LYS A N 1
ATOM 1763 C CA . LYS A 1 217 ? 11.576 18.960 -12.171 1.00 50.88 217 LYS A CA 1
ATOM 1764 C C . LYS A 1 217 ? 10.129 18.636 -11.841 1.00 50.88 217 LYS A C 1
ATOM 1766 O O . LYS A 1 217 ? 9.223 19.395 -12.170 1.00 50.88 217 LYS A O 1
ATOM 1771 N N . VAL A 1 218 ? 9.922 17.477 -11.226 1.00 56.97 218 VAL A N 1
ATOM 1772 C CA . VAL A 1 218 ? 8.642 17.138 -10.607 1.00 56.97 218 VAL A CA 1
ATOM 1773 C C . VAL A 1 218 ? 8.435 18.129 -9.468 1.00 56.97 218 VAL A C 1
ATOM 1775 O O . VAL A 1 218 ? 9.245 18.191 -8.543 1.00 56.97 218 VAL A O 1
ATOM 1778 N N . ASP A 1 219 ? 7.393 18.949 -9.565 1.00 57.38 219 ASP A N 1
ATOM 1779 C CA . ASP A 1 219 ? 7.105 19.966 -8.563 1.00 57.38 219 ASP A CA 1
ATOM 1780 C C . ASP A 1 219 ? 6.570 19.288 -7.291 1.00 57.38 219 ASP A C 1
ATOM 1782 O O . ASP A 1 219 ? 5.394 18.932 -7.183 1.00 57.38 219 ASP A O 1
ATOM 1786 N N . ILE A 1 220 ? 7.474 19.034 -6.341 1.00 61.59 220 ILE A N 1
ATOM 1787 C CA . ILE A 1 220 ? 7.207 18.287 -5.100 1.00 61.59 220 ILE A CA 1
ATOM 1788 C C . ILE A 1 220 ? 6.076 18.956 -4.299 1.00 61.59 220 ILE A C 1
ATOM 1790 O O . ILE A 1 220 ? 5.293 18.278 -3.633 1.00 61.59 220 ILE A O 1
ATOM 1794 N N . GLU A 1 221 ? 5.940 20.280 -4.407 1.00 65.19 221 GLU A N 1
ATOM 1795 C CA . GLU A 1 221 ? 4.896 21.050 -3.730 1.00 65.19 221 GLU A CA 1
ATOM 1796 C C . GLU A 1 221 ? 3.505 20.804 -4.340 1.00 65.19 221 GLU A C 1
ATOM 1798 O O . GLU A 1 221 ? 2.508 20.731 -3.617 1.00 65.19 221 GLU A O 1
ATOM 1803 N N . HIS A 1 222 ? 3.426 20.598 -5.658 1.00 62.72 222 HIS A N 1
ATOM 1804 C CA . HIS A 1 222 ? 2.185 20.221 -6.335 1.00 62.72 222 HIS A CA 1
ATOM 1805 C C . HIS A 1 222 ? 1.747 18.805 -5.937 1.00 62.72 222 HIS A C 1
ATOM 1807 O O . HIS A 1 222 ? 0.586 18.591 -5.596 1.00 62.72 222 HIS A O 1
ATOM 1813 N N . VAL A 1 223 ? 2.688 17.858 -5.868 1.00 62.69 223 VAL A N 1
ATOM 1814 C CA . VAL A 1 223 ? 2.419 16.483 -5.409 1.00 62.69 223 VAL A CA 1
ATOM 1815 C C . VAL A 1 223 ? 1.970 16.462 -3.940 1.00 62.69 223 VAL A C 1
ATOM 1817 O O . VAL A 1 223 ? 1.046 15.732 -3.581 1.00 62.69 223 VAL A O 1
ATOM 1820 N N . ALA A 1 224 ? 2.551 17.312 -3.086 1.00 67.00 224 ALA A N 1
ATOM 1821 C CA . ALA A 1 224 ? 2.131 17.456 -1.692 1.00 67.00 224 ALA A CA 1
ATOM 1822 C C . ALA A 1 224 ? 0.718 18.056 -1.550 1.00 67.00 224 ALA A C 1
ATOM 1824 O O . ALA A 1 224 ? -0.045 17.616 -0.689 1.00 67.00 224 ALA A O 1
ATOM 1825 N N . LYS A 1 225 ? 0.340 19.010 -2.411 1.00 71.56 225 LYS A N 1
ATOM 1826 C CA . LYS A 1 225 ? -1.024 19.569 -2.458 1.00 71.56 225 LYS A CA 1
ATOM 1827 C C . LYS A 1 225 ? -2.048 18.541 -2.936 1.00 71.56 225 LYS A C 1
ATOM 1829 O O . LYS A 1 225 ? -3.106 18.428 -2.327 1.00 71.56 225 LYS A O 1
ATOM 1834 N N . VAL A 1 226 ? -1.719 17.746 -3.956 1.00 69.00 226 VAL A N 1
ATOM 1835 C CA . VAL A 1 226 ? -2.565 16.625 -4.411 1.00 69.00 226 VAL A CA 1
ATOM 1836 C C . VAL A 1 226 ? -2.741 15.590 -3.293 1.00 69.00 226 VAL A C 1
ATOM 1838 O O . VAL A 1 226 ? -3.845 15.099 -3.075 1.00 69.00 226 VAL A O 1
ATOM 1841 N N . ARG A 1 227 ? -1.688 15.323 -2.511 1.00 61.69 227 ARG A N 1
ATOM 1842 C CA . ARG A 1 227 ? -1.751 14.454 -1.325 1.00 61.69 227 ARG A CA 1
ATOM 1843 C C . ARG A 1 227 ? -2.668 15.012 -0.231 1.00 61.69 227 ARG A C 1
ATOM 1845 O O . ARG A 1 227 ? -3.452 14.252 0.330 1.00 61.69 227 ARG A O 1
ATOM 1852 N N . GLN A 1 228 ? -2.577 16.307 0.081 1.00 67.81 228 GLN A N 1
ATOM 1853 C CA . GLN A 1 228 ? -3.457 16.952 1.066 1.00 67.81 228 GLN A CA 1
ATOM 1854 C C . GLN A 1 228 ? -4.918 16.947 0.601 1.00 67.81 228 GLN A C 1
ATOM 1856 O O . GLN A 1 228 ? -5.790 16.570 1.376 1.00 67.81 228 GLN A O 1
ATOM 1861 N N . ALA A 1 229 ? -5.172 17.240 -0.676 1.00 69.38 229 ALA A N 1
ATOM 1862 C CA . ALA A 1 229 ? -6.510 17.181 -1.257 1.00 69.38 229 ALA A CA 1
ATOM 1863 C C . ALA A 1 229 ? -7.109 15.760 -1.211 1.00 69.38 229 ALA A C 1
ATOM 1865 O O . ALA A 1 229 ? -8.261 15.601 -0.824 1.00 69.38 229 ALA A O 1
ATOM 1866 N N . ALA A 1 230 ? -6.323 14.716 -1.502 1.00 60.72 230 ALA A N 1
ATOM 1867 C CA . ALA A 1 230 ? -6.777 13.322 -1.406 1.00 60.72 230 ALA A CA 1
ATOM 1868 C C . ALA A 1 230 ? -7.065 12.874 0.048 1.00 60.72 230 ALA A C 1
ATOM 1870 O O . ALA A 1 230 ? -7.985 12.092 0.304 1.00 60.72 230 ALA A O 1
ATOM 1871 N N . LEU A 1 231 ? -6.305 13.383 1.024 1.00 58.59 231 LEU A N 1
ATOM 1872 C CA . LEU A 1 231 ? -6.544 13.157 2.459 1.00 58.59 231 LEU A CA 1
ATOM 1873 C C . LEU A 1 231 ? -7.805 13.885 2.964 1.00 58.59 231 LEU A C 1
ATOM 1875 O O . LEU A 1 231 ? -8.544 13.351 3.794 1.00 58.59 231 LEU A O 1
ATOM 1879 N N . GLU A 1 232 ? -8.085 15.082 2.449 1.00 57.75 232 GLU A N 1
ATOM 1880 C CA . GLU A 1 232 ? -9.305 15.840 2.752 1.00 57.75 232 GLU A CA 1
ATOM 1881 C C . GLU A 1 232 ? -10.546 15.225 2.086 1.00 57.75 232 GLU A C 1
ATOM 1883 O O . GLU A 1 232 ? -11.608 15.141 2.703 1.00 57.75 232 GLU A O 1
ATOM 1888 N N . GLU A 1 233 ? -10.410 14.719 0.860 1.00 56.44 233 GLU A N 1
ATOM 1889 C CA . GLU A 1 233 ? -11.487 14.059 0.115 1.00 56.44 233 GLU A CA 1
ATOM 1890 C C . GLU A 1 233 ? -11.852 12.691 0.719 1.00 56.44 233 GLU A C 1
ATOM 1892 O O . GLU A 1 233 ? -13.033 12.353 0.834 1.00 56.44 233 GLU A O 1
ATOM 1897 N N . SER A 1 234 ? -10.862 11.942 1.221 1.00 49.88 234 SER A N 1
ATOM 1898 C CA . SER A 1 234 ? -11.092 10.711 1.994 1.00 49.88 234 SER A CA 1
ATOM 1899 C C . SER A 1 234 ? -11.661 10.969 3.395 1.00 49.88 234 SER A C 1
ATOM 1901 O O . SER A 1 234 ? -12.451 10.160 3.876 1.00 49.88 234 SER A O 1
ATOM 1903 N N . SER A 1 235 ? -11.351 12.111 4.021 1.00 52.59 235 SER A N 1
ATOM 1904 C CA . SER A 1 235 ? -11.944 12.511 5.309 1.00 52.59 235 SER A CA 1
ATOM 1905 C C . SER A 1 235 ? -13.386 13.027 5.177 1.00 52.59 235 SER A C 1
ATOM 1907 O O . SER A 1 235 ? -14.193 12.830 6.087 1.00 52.59 235 SER A O 1
ATOM 1909 N N . ASN A 1 236 ? -13.741 13.661 4.050 1.00 51.00 236 ASN A N 1
ATOM 1910 C CA . ASN A 1 236 ? -15.099 14.162 3.785 1.00 51.00 236 ASN A CA 1
ATOM 1911 C C . ASN A 1 236 ? -16.056 13.094 3.249 1.00 51.00 236 ASN A C 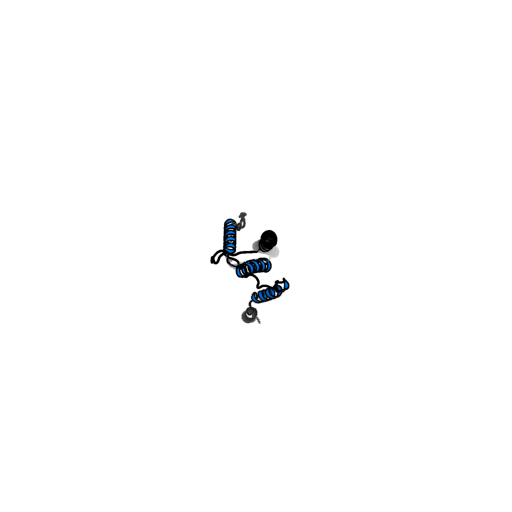1
ATOM 1913 O O . ASN A 1 236 ? -17.278 13.240 3.371 1.00 51.00 236 ASN A O 1
ATOM 1917 N N . LYS A 1 237 ? -15.537 11.994 2.699 1.00 45.56 237 LYS A N 1
ATOM 1918 C CA . LYS A 1 237 ? -16.346 10.815 2.414 1.00 45.56 237 LYS A CA 1
ATOM 1919 C C . LYS A 1 237 ? -16.581 10.086 3.731 1.00 45.56 237 LYS A C 1
ATOM 1921 O O . LYS A 1 237 ? -15.842 9.181 4.102 1.00 45.56 237 LYS A O 1
ATOM 1926 N N . LYS A 1 238 ? -17.635 10.485 4.449 1.00 40.97 238 LYS A N 1
ATOM 1927 C CA . LYS A 1 238 ? -18.218 9.661 5.511 1.00 40.97 238 LYS A CA 1
ATOM 1928 C C . LYS A 1 238 ? -18.499 8.301 4.877 1.00 40.97 238 LYS A C 1
ATOM 1930 O O . LYS A 1 238 ? -19.432 8.164 4.091 1.00 40.97 238 LYS A O 1
ATOM 1935 N N . MET A 1 239 ? -17.627 7.335 5.138 1.00 38.91 239 MET A N 1
ATOM 1936 C CA . MET A 1 239 ? -17.825 5.958 4.731 1.00 38.91 239 MET A CA 1
ATOM 1937 C C . MET A 1 239 ? -19.082 5.518 5.473 1.00 38.91 239 MET A C 1
ATOM 1939 O O . MET A 1 239 ? -19.062 5.321 6.688 1.00 38.91 239 MET A O 1
ATOM 1943 N N . GLU A 1 240 ? -20.214 5.502 4.775 1.00 35.25 240 GLU A N 1
ATOM 1944 C CA . GLU A 1 240 ? -21.445 4.935 5.296 1.00 35.25 240 GLU A CA 1
ATOM 1945 C C . GLU A 1 240 ? -21.214 3.428 5.330 1.00 35.25 240 GLU A C 1
ATOM 1947 O O . GLU A 1 240 ? -21.495 2.697 4.385 1.00 35.25 240 GLU A O 1
ATOM 1952 N N . ILE A 1 241 ? -20.572 2.976 6.408 1.00 41.72 241 ILE A N 1
ATOM 1953 C CA . ILE A 1 241 ? -20.487 1.566 6.741 1.00 41.72 241 ILE A CA 1
ATOM 1954 C C . ILE A 1 241 ? -21.924 1.178 7.060 1.00 41.72 241 ILE A C 1
ATOM 1956 O O . ILE A 1 241 ? -22.397 1.380 8.179 1.00 41.72 241 ILE A O 1
ATOM 1960 N N . VAL A 1 242 ? -22.643 0.685 6.052 1.00 44.28 242 VAL A N 1
ATOM 1961 C CA . VAL A 1 242 ? -23.907 -0.009 6.263 1.00 44.28 242 VAL A CA 1
ATOM 1962 C C . VAL A 1 242 ? -23.566 -1.177 7.186 1.00 44.28 242 VAL A C 1
ATOM 1964 O O . VAL A 1 242 ? -22.784 -2.045 6.788 1.00 44.28 242 VAL A O 1
ATOM 1967 N N . PRO A 1 243 ? -24.051 -1.194 8.441 1.00 44.16 243 PRO A N 1
ATOM 1968 C CA . PRO A 1 243 ? -23.757 -2.303 9.329 1.00 44.16 243 PRO A CA 1
ATOM 1969 C C . PRO A 1 243 ? -24.298 -3.578 8.672 1.00 44.16 243 PRO A C 1
ATOM 1971 O O . PRO A 1 243 ? -25.440 -3.565 8.197 1.00 44.16 243 PRO A O 1
ATOM 1974 N N . PRO A 1 244 ? -23.510 -4.666 8.608 1.00 41.09 244 PRO A N 1
ATOM 1975 C CA . PRO A 1 244 ? -23.965 -5.887 7.970 1.00 41.09 244 PRO A CA 1
ATOM 1976 C C . PRO A 1 244 ? -25.249 -6.352 8.657 1.00 41.09 244 PRO A C 1
ATOM 1978 O O . PRO A 1 244 ? -25.340 -6.401 9.890 1.00 41.09 244 PRO A O 1
ATOM 1981 N N . ALA A 1 245 ? -26.264 -6.668 7.850 1.00 48.34 245 ALA A N 1
ATOM 1982 C CA . ALA A 1 245 ? -27.463 -7.323 8.339 1.00 48.34 245 ALA A CA 1
ATOM 1983 C C . ALA A 1 245 ? -27.033 -8.568 9.129 1.00 48.34 245 ALA A C 1
ATOM 1985 O O . ALA A 1 245 ? -26.191 -9.345 8.677 1.00 48.34 245 ALA A O 1
ATOM 1986 N N . LYS A 1 246 ? -27.559 -8.710 10.350 1.00 40.75 246 LYS A N 1
ATOM 1987 C CA . LYS A 1 246 ? -27.167 -9.757 11.301 1.00 40.75 246 LYS A CA 1
ATOM 1988 C C . LYS A 1 246 ? -27.114 -11.130 10.611 1.00 40.75 246 LYS A C 1
ATOM 1990 O O . LYS A 1 246 ? -28.164 -11.673 10.284 1.00 40.75 246 LYS A O 1
ATOM 1995 N N . GLY A 1 247 ? -25.912 -11.696 10.461 1.00 52.06 247 GLY A N 1
ATOM 1996 C CA . GLY A 1 247 ? -25.722 -13.112 10.125 1.00 52.06 247 GLY A CA 1
ATOM 1997 C C . GLY A 1 247 ? -24.900 -13.458 8.880 1.00 52.06 247 GLY A C 1
ATOM 1998 O O . GLY A 1 247 ? -24.768 -14.646 8.611 1.00 52.06 247 GLY A O 1
ATOM 1999 N N . GLN A 1 248 ? -24.328 -12.504 8.142 1.00 43.25 248 GLN A N 1
ATOM 2000 C CA . GLN A 1 248 ? -23.436 -12.822 7.015 1.00 43.25 248 GLN A CA 1
ATOM 2001 C C . GLN A 1 248 ? -21.986 -12.462 7.349 1.00 43.25 248 GLN A C 1
ATOM 2003 O O . GLN A 1 248 ? -21.638 -11.291 7.494 1.00 43.25 248 GLN A O 1
ATOM 2008 N N . ALA A 1 249 ? -21.156 -13.491 7.513 1.00 43.28 249 ALA A N 1
ATOM 2009 C CA . ALA A 1 249 ? -19.710 -13.359 7.433 1.00 43.28 249 ALA A CA 1
ATOM 2010 C C . ALA A 1 249 ? -19.349 -13.391 5.947 1.00 43.28 249 ALA A C 1
ATOM 2012 O O . ALA A 1 249 ? -19.652 -14.383 5.292 1.00 43.28 249 ALA A O 1
ATOM 2013 N N . TYR A 1 250 ? -18.751 -12.320 5.431 1.00 49.16 250 TYR A N 1
ATOM 2014 C CA . TYR A 1 250 ? -18.187 -12.340 4.086 1.00 49.16 250 TYR A CA 1
ATOM 2015 C C . TYR A 1 250 ? -16.862 -13.107 4.129 1.00 49.16 250 TYR A C 1
ATOM 2017 O O . TYR A 1 250 ? -15.972 -12.749 4.909 1.00 49.16 250 TYR A O 1
ATOM 2025 N N . SER A 1 251 ? -16.755 -14.179 3.344 1.00 53.94 251 SER A N 1
ATOM 2026 C CA . SER A 1 251 ? -15.496 -14.897 3.108 1.00 53.94 251 SER A CA 1
ATOM 2027 C C . SER A 1 251 ? -14.727 -14.219 1.975 1.00 53.94 251 SER A C 1
ATOM 2029 O O . SER A 1 251 ? -15.307 -13.549 1.125 1.00 53.94 251 SER A O 1
ATOM 2031 N N . THR A 1 252 ? -13.414 -14.434 1.917 1.00 51.59 252 THR A N 1
ATOM 2032 C CA . THR A 1 252 ? -12.583 -14.057 0.759 1.00 51.59 252 THR A CA 1
ATOM 2033 C C . THR A 1 252 ? -13.071 -14.724 -0.538 1.00 51.59 252 THR A C 1
ATOM 2035 O O . THR A 1 252 ? -12.783 -14.226 -1.617 1.00 51.59 252 THR A O 1
ATOM 2038 N N . ASP A 1 253 ? -13.867 -15.791 -0.422 1.00 55.75 253 ASP A N 1
ATOM 2039 C CA . ASP A 1 253 ? -14.495 -16.519 -1.532 1.00 55.75 253 ASP A CA 1
ATOM 2040 C C . ASP A 1 253 ? -15.794 -15.873 -2.060 1.00 55.75 253 ASP A C 1
ATOM 2042 O O . ASP A 1 253 ? -16.313 -16.312 -3.081 1.00 55.75 253 ASP A O 1
ATOM 2046 N N . ASP A 1 254 ? -16.347 -14.855 -1.381 1.00 57.19 254 ASP A N 1
ATOM 2047 C CA . ASP A 1 254 ? -17.576 -14.168 -1.829 1.00 57.19 254 ASP A CA 1
ATOM 2048 C C . ASP A 1 254 ? -17.307 -13.111 -2.918 1.00 57.19 254 ASP A C 1
ATOM 2050 O O . ASP A 1 254 ? -18.246 -12.589 -3.523 1.00 57.19 254 ASP A O 1
ATOM 2054 N N . PHE A 1 255 ? -16.035 -12.791 -3.176 1.00 53.59 255 PHE A N 1
ATOM 2055 C CA . PHE A 1 255 ? -15.600 -11.850 -4.206 1.00 53.59 255 PHE A CA 1
ATOM 2056 C C . PHE A 1 255 ? -14.708 -12.579 -5.209 1.00 53.59 255 PHE A C 1
ATOM 2058 O O . PHE A 1 255 ? -13.526 -12.805 -4.953 1.00 53.59 255 PHE A O 1
ATOM 2065 N N . ASP A 1 256 ? -15.268 -12.934 -6.365 1.00 64.75 256 ASP A N 1
ATOM 2066 C CA . ASP A 1 256 ? -14.547 -13.629 -7.436 1.00 64.75 256 ASP A CA 1
ATOM 2067 C C . ASP A 1 256 ? -13.729 -12.612 -8.259 1.00 64.75 256 ASP A C 1
ATOM 2069 O O . ASP A 1 256 ? -14.030 -12.279 -9.408 1.00 64.75 256 ASP A O 1
ATOM 2073 N N . LEU A 1 257 ? -12.702 -12.051 -7.609 1.00 53.69 257 LEU A N 1
ATOM 2074 C CA . LEU A 1 257 ? -11.830 -10.983 -8.121 1.00 53.69 257 LEU A CA 1
ATOM 2075 C C . LEU A 1 257 ? -11.168 -11.350 -9.458 1.00 53.69 257 LEU A C 1
ATOM 2077 O O . LEU A 1 257 ? -10.907 -10.473 -10.283 1.00 53.69 257 LEU A O 1
ATOM 2081 N N . ASP A 1 258 ? -10.946 -12.643 -9.697 1.00 58.41 258 ASP A N 1
ATOM 2082 C CA . ASP A 1 258 ? -10.412 -13.155 -10.956 1.00 58.41 258 ASP A CA 1
ATOM 2083 C C . ASP A 1 258 ? -11.419 -12.971 -12.101 1.00 58.41 258 ASP A C 1
ATOM 2085 O O . ASP A 1 258 ? -11.046 -12.530 -13.190 1.00 58.41 258 ASP A O 1
ATOM 2089 N N . ALA A 1 259 ? -12.706 -13.242 -11.866 1.00 68.38 259 ALA A N 1
ATOM 2090 C CA . ALA A 1 259 ? -13.758 -13.061 -12.865 1.00 68.38 259 ALA A CA 1
ATOM 2091 C C . ALA A 1 259 ? -13.973 -11.577 -13.200 1.00 68.38 259 ALA A C 1
ATOM 2093 O O . ALA A 1 259 ? -14.109 -11.221 -14.373 1.00 68.38 259 ALA A O 1
ATOM 2094 N N . GLU A 1 260 ? -13.932 -10.702 -12.192 1.00 60.31 260 GLU A N 1
ATOM 2095 C CA . GLU A 1 260 ? -14.008 -9.250 -12.396 1.00 60.31 260 GLU A CA 1
ATOM 2096 C C . GLU A 1 260 ? -12.787 -8.710 -13.156 1.00 60.31 260 GLU A C 1
ATOM 2098 O O . GLU A 1 260 ? -12.940 -7.858 -14.033 1.00 60.31 260 GLU A O 1
ATOM 2103 N N . TYR A 1 261 ? -11.590 -9.259 -12.919 1.00 66.31 261 TYR A N 1
ATOM 2104 C CA . TYR A 1 261 ? -10.390 -8.934 -13.693 1.00 66.31 261 TYR A CA 1
ATOM 2105 C C . TYR A 1 261 ? -10.507 -9.371 -15.161 1.00 66.31 261 TYR A C 1
ATOM 2107 O O . TYR A 1 261 ? -10.129 -8.612 -16.055 1.00 66.31 261 TYR A O 1
ATOM 2115 N N . TYR A 1 262 ? -11.059 -10.557 -15.442 1.00 63.50 262 TYR A N 1
ATOM 2116 C CA . TYR A 1 262 ? -11.281 -11.014 -16.820 1.00 63.50 262 TYR A CA 1
ATOM 2117 C C . TYR A 1 262 ? -12.354 -10.202 -17.552 1.00 63.50 262 TYR A C 1
ATOM 2119 O O . TYR A 1 262 ? -12.184 -9.929 -18.741 1.00 63.50 262 TYR A O 1
ATOM 2127 N N . ASN A 1 263 ? -13.409 -9.774 -16.856 1.00 70.38 263 ASN A N 1
ATOM 2128 C CA . ASN A 1 263 ? -14.418 -8.875 -17.417 1.00 70.38 263 ASN A CA 1
ATOM 2129 C C . ASN A 1 263 ? -13.837 -7.492 -17.712 1.00 70.38 263 ASN A C 1
ATOM 2131 O O . ASN A 1 263 ? -13.986 -6.990 -18.821 1.00 70.38 263 ASN A O 1
ATOM 2135 N N . TRP A 1 264 ? -13.103 -6.911 -16.763 1.00 68.38 264 TRP A N 1
ATOM 2136 C CA . TRP A 1 264 ? -12.432 -5.628 -16.961 1.00 68.38 264 TRP A CA 1
ATOM 2137 C C . TRP A 1 264 ? -11.400 -5.690 -18.097 1.00 68.38 264 TRP A C 1
ATOM 2139 O O . TRP A 1 264 ? -11.280 -4.754 -18.884 1.00 68.38 264 TRP A O 1
ATOM 2149 N N . LYS A 1 265 ? -10.683 -6.811 -18.240 1.00 59.47 265 LYS A N 1
ATOM 2150 C CA . LYS A 1 265 ? -9.738 -7.018 -19.344 1.00 59.47 265 LYS A CA 1
ATOM 2151 C C . LYS A 1 265 ? -10.440 -7.105 -20.705 1.00 59.47 265 LYS A C 1
ATOM 2153 O O . LYS A 1 265 ? -9.893 -6.598 -21.677 1.00 59.47 265 LYS A O 1
ATOM 2158 N N . GLN A 1 266 ? -11.633 -7.703 -20.770 1.00 62.81 266 GLN A N 1
ATOM 2159 C CA . GLN A 1 266 ? -12.461 -7.712 -21.983 1.00 62.81 266 GLN A CA 1
ATOM 2160 C C . GLN A 1 266 ? -13.061 -6.334 -22.291 1.00 62.81 266 GLN A C 1
ATOM 2162 O O . GLN A 1 266 ? -13.138 -5.959 -23.451 1.00 62.81 266 GLN A O 1
ATOM 2167 N N . GLU A 1 267 ? -13.425 -5.547 -21.276 1.00 65.12 267 GLU A N 1
ATOM 2168 C CA . GLU A 1 267 ? -13.921 -4.175 -21.464 1.00 65.12 267 GLU A CA 1
ATOM 2169 C C . GLU A 1 267 ? -12.832 -3.181 -21.915 1.00 65.12 267 GLU A C 1
ATOM 2171 O O . GLU A 1 267 ? -13.152 -2.143 -22.494 1.00 65.12 267 GLU A O 1
ATOM 2176 N N . GLN A 1 268 ? -11.549 -3.471 -21.663 1.00 50.22 268 GLN A N 1
ATOM 2177 C CA . GLN A 1 268 ? -10.412 -2.642 -22.099 1.00 50.22 268 GLN A CA 1
ATOM 2178 C C . GLN A 1 268 ? -9.913 -2.966 -23.517 1.00 50.22 268 GLN A C 1
ATOM 2180 O O . GLN A 1 268 ? -9.111 -2.204 -24.062 1.00 50.22 268 GLN A O 1
ATOM 2185 N N . GLU A 1 269 ? -10.376 -4.056 -24.135 1.00 43.00 269 GLU A N 1
ATOM 2186 C CA . GLU A 1 269 ? -10.157 -4.318 -25.558 1.00 43.00 269 GLU A CA 1
ATOM 2187 C C . GLU A 1 269 ? -11.363 -3.790 -26.351 1.00 43.00 269 GLU A C 1
ATOM 2189 O O . GLU A 1 269 ? -12.408 -4.439 -26.376 1.00 43.00 269 GLU A O 1
ATOM 2194 N N . PRO A 1 270 ? -11.280 -2.621 -27.018 1.00 41.28 270 PRO A N 1
ATOM 2195 C CA . PRO A 1 270 ? -12.264 -2.305 -28.041 1.00 41.28 270 PRO A CA 1
ATOM 2196 C C . PRO A 1 270 ? -12.176 -3.384 -29.126 1.00 41.28 270 PRO A C 1
ATOM 2198 O O . PRO A 1 270 ? -11.082 -3.667 -29.623 1.00 41.28 270 PRO A O 1
ATOM 2201 N N . GLU A 1 271 ? -13.322 -3.977 -29.474 1.00 42.62 271 GLU A N 1
ATOM 2202 C CA . GLU A 1 271 ? -13.462 -4.893 -30.606 1.00 42.62 271 GLU A CA 1
ATOM 2203 C C . GLU A 1 271 ? -12.669 -4.369 -31.810 1.00 42.62 271 GLU A C 1
ATOM 2205 O O . GLU A 1 271 ? -12.749 -3.204 -32.213 1.00 42.62 271 GLU A O 1
ATOM 2210 N N . SER A 1 272 ? -11.830 -5.246 -32.347 1.00 41.88 272 SER A N 1
ATOM 2211 C CA . SER A 1 272 ? -10.904 -4.991 -33.434 1.00 41.88 272 SER A CA 1
ATOM 2212 C C . SER A 1 272 ? -11.627 -4.826 -34.775 1.00 41.88 272 SE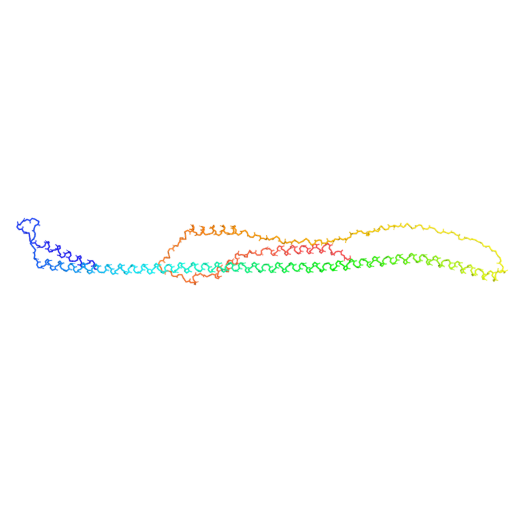R A C 1
ATOM 2214 O O . SER A 1 272 ? -11.457 -5.651 -35.665 1.00 41.88 272 SER A O 1
ATOM 2216 N N . ASP A 1 273 ? -12.350 -3.726 -34.969 1.00 40.38 273 ASP A N 1
ATOM 2217 C CA . ASP A 1 273 ? -12.858 -3.317 -36.292 1.00 40.38 273 ASP A CA 1
ATOM 2218 C C . ASP A 1 273 ? -11.814 -2.510 -37.098 1.00 40.38 273 ASP A C 1
ATOM 2220 O O . ASP A 1 273 ? -12.021 -2.122 -38.248 1.00 40.38 273 ASP A O 1
ATOM 2224 N N . ALA A 1 274 ? -10.627 -2.275 -36.529 1.00 42.53 274 ALA A N 1
ATOM 2225 C CA . ALA A 1 274 ? -9.541 -1.553 -37.192 1.00 42.53 274 ALA A CA 1
ATOM 2226 C C . ALA A 1 274 ? -8.633 -2.439 -38.071 1.00 42.53 274 ALA A C 1
ATOM 2228 O O . ALA A 1 274 ? -7.794 -1.904 -38.797 1.00 42.53 274 ALA A O 1
ATOM 2229 N N . GLN A 1 275 ? -8.773 -3.771 -38.041 1.00 42.53 275 GLN A N 1
ATOM 2230 C CA . GLN A 1 275 ? -7.913 -4.660 -38.837 1.00 42.53 275 GLN A CA 1
ATOM 2231 C C . GLN A 1 275 ? -8.420 -4.897 -40.269 1.00 42.53 275 GLN A C 1
ATOM 2233 O O . GLN A 1 275 ? -7.587 -5.033 -41.163 1.00 42.53 275 GLN A O 1
ATOM 2238 N N . GLU A 1 276 ? -9.728 -4.821 -40.548 1.00 44.22 276 GLU A N 1
ATOM 2239 C CA . GLU A 1 276 ? -10.227 -4.934 -41.934 1.00 44.22 276 GLU A CA 1
ATOM 2240 C C . GLU A 1 276 ? -9.905 -3.689 -42.782 1.00 44.22 276 GLU A C 1
ATOM 2242 O O . GLU A 1 276 ? -9.463 -3.816 -43.927 1.00 44.22 276 GLU A O 1
ATOM 2247 N N . SER A 1 277 ? -9.985 -2.480 -42.211 1.00 48.25 277 SER A N 1
ATOM 2248 C CA . SER A 1 277 ? -9.705 -1.240 -42.962 1.00 48.25 277 SER A CA 1
ATOM 2249 C C . SER A 1 277 ? -8.221 -1.054 -43.319 1.00 48.25 277 SER A C 1
ATOM 2251 O O . SER A 1 277 ? -7.889 -0.493 -44.364 1.00 48.25 277 SER A O 1
ATOM 2253 N N . VAL A 1 278 ? -7.290 -1.551 -42.498 1.00 49.69 278 VAL A N 1
ATOM 2254 C CA . VAL A 1 278 ? -5.844 -1.480 -42.788 1.00 49.69 278 VAL A CA 1
ATOM 2255 C C . VAL A 1 278 ? -5.441 -2.502 -43.857 1.00 49.69 278 VAL A C 1
ATOM 2257 O O . VAL A 1 278 ? -4.493 -2.274 -44.615 1.00 49.69 278 VAL A O 1
ATOM 2260 N N . GLN A 1 279 ? -6.172 -3.611 -43.970 1.00 51.88 279 GLN A N 1
ATOM 2261 C CA . GLN A 1 279 ? -5.902 -4.654 -44.955 1.00 51.88 279 GLN A CA 1
ATOM 2262 C C . GLN A 1 279 ? -6.442 -4.275 -46.344 1.00 51.88 279 GLN A C 1
ATOM 2264 O O . GLN A 1 279 ? -5.718 -4.425 -47.331 1.00 51.88 279 GLN A O 1
ATOM 2269 N N . GLU A 1 280 ? -7.628 -3.659 -46.420 1.00 53.22 280 GLU A N 1
ATOM 2270 C CA . GLU A 1 280 ? -8.163 -3.096 -47.672 1.00 53.22 280 GLU A CA 1
ATOM 2271 C C . GLU A 1 280 ? -7.309 -1.944 -48.219 1.00 53.22 280 GLU A C 1
ATOM 2273 O O . GLU A 1 280 ? -7.041 -1.888 -49.424 1.00 53.22 280 GLU A O 1
ATOM 2278 N N . ASN A 1 281 ? -6.808 -1.062 -47.344 1.00 56.09 281 ASN A N 1
ATOM 2279 C CA . ASN A 1 281 ? -5.937 0.052 -47.736 1.00 56.09 281 ASN A CA 1
ATOM 2280 C C . ASN A 1 281 ? -4.565 -0.421 -48.253 1.00 56.09 281 ASN A C 1
ATOM 2282 O O . ASN A 1 281 ? -3.987 0.185 -49.156 1.00 56.09 281 ASN A O 1
ATOM 2286 N N . ASN A 1 282 ? -4.046 -1.536 -47.729 1.00 58.66 282 ASN A N 1
ATOM 2287 C CA . ASN A 1 282 ? -2.800 -2.127 -48.217 1.00 58.66 282 ASN A CA 1
ATOM 2288 C C . ASN A 1 282 ? -2.975 -2.856 -49.558 1.00 58.66 282 ASN A C 1
ATOM 2290 O O . ASN A 1 282 ? -2.075 -2.800 -50.396 1.00 58.66 282 ASN A O 1
ATOM 2294 N N . GLU A 1 283 ? -4.113 -3.509 -49.802 1.00 64.81 283 GLU A N 1
ATOM 2295 C CA . GLU A 1 283 ? -4.402 -4.136 -51.100 1.00 64.81 283 GLU A CA 1
ATOM 2296 C C . GLU A 1 283 ? -4.663 -3.094 -52.196 1.00 64.81 283 GLU A C 1
ATOM 2298 O O . GLU A 1 283 ? -4.132 -3.214 -53.304 1.00 64.81 283 GLU A O 1
ATOM 2303 N N . THR A 1 284 ? -5.373 -2.007 -51.883 1.00 65.62 284 THR A N 1
ATOM 2304 C CA . THR A 1 284 ? -5.542 -0.883 -52.820 1.00 65.62 284 THR A CA 1
ATOM 2305 C C . THR A 1 284 ? -4.219 -0.177 -53.117 1.00 65.62 284 THR A C 1
ATOM 2307 O O . THR A 1 284 ? -3.939 0.093 -54.286 1.00 65.62 284 THR A O 1
ATOM 2310 N N . LEU A 1 285 ? -3.345 0.041 -52.125 1.00 58.44 285 LEU A N 1
ATOM 2311 C CA . LEU A 1 285 ? -1.998 0.586 -52.357 1.00 58.44 285 LEU A CA 1
ATOM 2312 C C . LEU A 1 285 ? -1.125 -0.342 -53.217 1.00 58.44 285 LEU A C 1
ATOM 2314 O O . LEU A 1 285 ? -0.443 0.134 -54.127 1.00 58.44 285 LEU A O 1
ATOM 2318 N N . LYS A 1 286 ? -1.176 -1.664 -53.006 1.00 67.44 286 LYS A N 1
ATOM 2319 C CA . LYS A 1 286 ? -0.457 -2.640 -53.848 1.00 67.44 286 LYS A CA 1
ATOM 2320 C C . LYS A 1 286 ? -0.960 -2.648 -55.295 1.00 67.44 286 LYS A C 1
ATOM 2322 O O . LYS A 1 286 ? -0.145 -2.691 -56.219 1.00 67.44 286 LYS A O 1
ATOM 2327 N N . GLN A 1 287 ? -2.274 -2.562 -55.514 1.00 67.62 287 GLN A N 1
ATOM 2328 C CA . GLN A 1 287 ? -2.857 -2.477 -56.860 1.00 67.62 287 GLN A CA 1
ATOM 2329 C C . GLN A 1 287 ? -2.480 -1.170 -57.575 1.00 67.62 287 GLN A C 1
ATOM 2331 O O . GLN A 1 287 ? -2.202 -1.172 -58.780 1.00 67.62 287 GLN A O 1
ATOM 2336 N N . LEU A 1 288 ? -2.395 -0.062 -56.837 1.00 64.94 288 LEU A N 1
ATOM 2337 C CA . LEU A 1 288 ? -1.999 1.243 -57.366 1.00 64.94 288 LEU A CA 1
ATOM 2338 C C . LEU A 1 288 ? -0.503 1.265 -57.737 1.00 64.94 288 LEU A C 1
ATOM 2340 O O . LEU A 1 288 ? -0.147 1.709 -58.829 1.00 64.94 288 LEU A O 1
ATOM 2344 N N . ILE A 1 289 ? 0.364 0.671 -56.908 1.00 64.19 289 ILE A N 1
ATOM 2345 C CA . ILE A 1 289 ? 1.803 0.517 -57.193 1.00 64.19 289 ILE A CA 1
ATOM 2346 C C . ILE A 1 289 ? 2.040 -0.401 -58.401 1.00 64.19 289 ILE A C 1
ATOM 2348 O O . ILE A 1 289 ? 2.835 -0.057 -59.275 1.00 64.19 289 ILE A O 1
ATOM 2352 N N . HIS A 1 290 ? 1.321 -1.522 -58.524 1.00 63.81 290 HIS A N 1
ATOM 2353 C CA . HIS A 1 290 ? 1.434 -2.399 -59.697 1.00 63.81 290 HIS A CA 1
ATOM 2354 C C . HIS A 1 290 ? 0.946 -1.714 -60.988 1.00 63.81 290 HIS A C 1
ATOM 2356 O O . HIS A 1 290 ? 1.492 -1.943 -62.065 1.00 63.81 290 HIS A O 1
ATOM 2362 N N . THR A 1 291 ? -0.053 -0.835 -60.907 1.00 67.12 291 THR A N 1
ATOM 2363 C CA . THR A 1 291 ? -0.559 -0.097 -62.077 1.00 67.12 291 THR A CA 1
ATOM 2364 C C . THR A 1 291 ? 0.400 1.014 -62.523 1.00 67.12 291 THR A C 1
ATOM 2366 O O . THR A 1 291 ? 0.519 1.266 -63.723 1.00 67.12 291 THR A O 1
ATOM 2369 N N . ILE A 1 292 ? 1.116 1.643 -61.583 1.00 60.56 292 ILE A N 1
ATOM 2370 C CA . ILE A 1 292 ? 2.096 2.704 -61.868 1.00 60.56 292 ILE A CA 1
ATOM 2371 C C . ILE A 1 292 ? 3.451 2.133 -62.316 1.00 60.56 292 ILE A C 1
ATOM 2373 O O . ILE A 1 292 ? 4.046 2.658 -63.253 1.00 60.56 292 ILE A O 1
ATOM 2377 N N . PHE A 1 293 ? 3.932 1.049 -61.698 1.00 60.03 293 PHE A N 1
ATOM 2378 C CA . PHE A 1 293 ? 5.274 0.498 -61.947 1.00 60.03 293 PHE A CA 1
ATOM 2379 C C . PHE A 1 293 ? 5.293 -0.797 -62.782 1.00 60.03 293 PHE A C 1
ATOM 2381 O O . PHE A 1 293 ? 6.362 -1.251 -63.176 1.00 60.03 293 PHE A O 1
ATOM 2388 N N . GLY A 1 294 ? 4.136 -1.394 -63.093 1.00 50.38 294 GLY A N 1
ATOM 2389 C CA . GLY A 1 294 ? 4.023 -2.674 -63.811 1.00 50.38 294 GLY A CA 1
ATOM 2390 C C . GLY A 1 294 ? 3.942 -2.594 -65.341 1.00 50.38 294 GLY A C 1
ATOM 2391 O O . GLY A 1 294 ? 3.692 -3.612 -65.985 1.00 50.38 294 GLY A O 1
ATOM 2392 N N . LYS A 1 295 ? 4.150 -1.423 -65.958 1.00 53.91 295 LYS A N 1
ATOM 2393 C CA . LYS A 1 295 ? 4.310 -1.299 -67.420 1.00 53.91 295 LYS A CA 1
ATOM 2394 C C . LYS A 1 295 ? 5.756 -0.980 -67.795 1.00 53.91 295 LYS A C 1
ATOM 2396 O O . LYS A 1 295 ? 6.056 0.074 -68.341 1.00 53.91 295 LYS A O 1
ATOM 2401 N N . THR A 1 296 ? 6.631 -1.945 -67.560 1.00 47.19 296 THR A N 1
ATOM 2402 C CA . THR A 1 296 ? 7.902 -2.066 -68.281 1.00 47.19 296 THR A CA 1
ATOM 2403 C C . THR A 1 296 ? 8.019 -3.500 -68.780 1.00 47.19 296 THR A C 1
ATOM 2405 O O . THR A 1 296 ? 8.602 -4.376 -68.146 1.00 47.19 296 THR A O 1
ATOM 2408 N N . LYS A 1 297 ? 7.381 -3.730 -69.926 1.00 47.44 297 LYS A N 1
ATOM 2409 C CA . LYS A 1 297 ? 7.816 -4.704 -70.921 1.00 47.44 297 LYS A CA 1
ATOM 2410 C C . LYS A 1 297 ? 8.143 -3.931 -72.185 1.00 47.44 297 LYS A C 1
ATOM 2412 O O . LYS A 1 297 ? 7.341 -3.024 -72.504 1.00 47.44 297 LYS A O 1
#

Organism: NCBI:txid1812858

Foldseek 3Di:
DVVQLVVLVVVVVVQQVPFDADPPDPPHGDHDPVVVVVSVVSNVVVVVVVVVVVVVVVVVVVVVVVVVVVVVVVVVVVVVVVVVVVVVVVVVVVVVVVVVVVVVVVVVVVVVVVVVVVVVVVVVVVVVVVVVVVVVVVVVVVVVVVVVVVVVVVVVVVVVVVVVVVVVVVVVPVPDDDDDDDDDDDDDDDDDDDDDDPPDDPPPPPDPPVPDDPPPPPPVVVVVVVVVVVVVVVVVPPPPPPPPDPDDDDDPVNDPVVVVVVVVVVVPDDPPPVVVVVVVVVVVVVVVCCVVPVPDD

Sequence (297 aa):
MPEKIEQLLKKIHILFAKSDRYMNSEDEIIVSKKEMFQILEELNYAIYEMMDQYEMTQVSKEKAKAQMEKETENIVANANKSAEDIYAASIMYSDNMLSEVKKVVQGQINRIHEEYHLMEHFLDSKVSAIMRNRDELHEQLQDMADDKLYLNIIEEQRKRDEIKRKAVNLERGRANNTVNTADSNRKLEADAYEIPDMDGQLGMSYKDSGATLPEIKVDIEHVAKVRQAALEESSNKKMEIVPPAKGQAYSTDDFDLDAEYYNWKQEQEPESDAQESVQENNETLKQLIHTIFGKTK